Protein AF-A0A925YMP2-F1 (afdb_monomer)

Nearest PDB structures (foldseek):
  2vkw-assembly1_B  TM=4.342E-01  e=6.512E-05  Homo sapiens
  6mfa-assembly1_A  TM=3.461E-01  e=5.881E-05  Homo sapiens
  4pbx-assembly1_A  TM=3.108E-01  e=4.557E-05  Homo sapiens
  6rpy-assembly1_A  TM=4.219E-01  e=4.523E-04  Mus musculus
  7nwl-assembly1_C  TM=3.138E-01  e=1.901E-04  Homo sapiens

Sequence (331 aa):
LTTWHNGPNAVGCNSMQSDLDIIAAPGNGFGFRTDDHSNTAAAATSINTAGQQFLVDGIVNRTGDVDAFKINLTNTASFQLNAIPENVGTGNNGANVDIRVRILNSASDTIGIYNPSTLLNAGIDTTLNAGLYYVLVDGVGNINKSDYGSLGYYSMNGNLNVVLPVHEFKLQGGVSNGSHALNWSFKADEEIKGIVLESSDNGISFLSMIVLNQATRNFRYKSLHPVTYYRLKAITVNGEKEYLSNVLTLKNNSNQQEQVQLSSNIITSTINIKSSGNHPFELMDATGKLISKGMLRSGMNQVQVPGNALGLLFLRLSDGINQWTEKLIKP

pLDDT: mean 89.97, std 9.05, range [43.59, 98.5]

Radius of gyration: 31.8 Å; Cα contacts (8 Å, |Δi|>4): 802; chains: 1; bounding box: 76×48×77 Å

Structure (mmCIF, N/CA/C/O backbone):
data_AF-A0A925YMP2-F1
#
_entry.id   AF-A0A925YMP2-F1
#
loop_
_atom_site.group_PDB
_atom_site.id
_atom_site.type_symbol
_atom_site.label_atom_id
_atom_site.label_alt_id
_atom_site.label_comp_id
_atom_site.label_asym_id
_atom_site.label_entity_id
_atom_site.label_seq_id
_atom_site.pdbx_PDB_ins_code
_a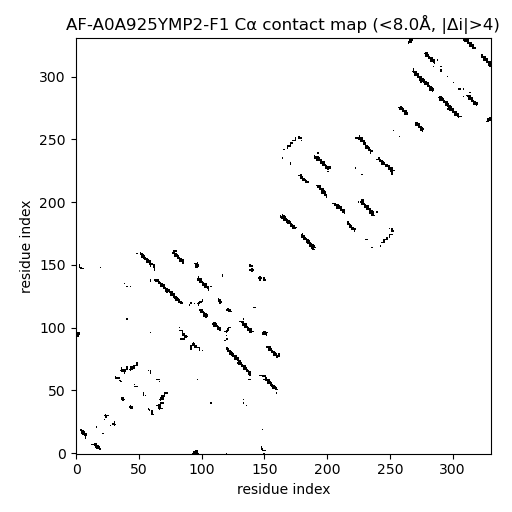tom_site.Cartn_x
_atom_site.Cartn_y
_atom_site.Cartn_z
_atom_site.occupancy
_atom_site.B_iso_or_equiv
_atom_site.auth_seq_id
_atom_site.auth_comp_id
_atom_site.auth_asym_id
_atom_site.auth_atom_id
_atom_site.pdbx_PDB_model_num
ATOM 1 N N . LEU A 1 1 ? 16.124 11.635 -7.761 1.00 84.06 1 LEU A N 1
ATOM 2 C CA . LEU A 1 1 ? 16.449 11.158 -9.115 1.00 84.06 1 LEU A CA 1
ATOM 3 C C . LEU A 1 1 ? 17.721 11.844 -9.592 1.00 84.06 1 LEU A C 1
ATOM 5 O O . LEU A 1 1 ? 17.720 13.060 -9.778 1.00 84.06 1 LEU A O 1
ATOM 9 N N . THR A 1 2 ? 18.800 11.087 -9.734 1.00 82.00 2 THR A N 1
ATOM 10 C CA . THR A 1 2 ? 20.058 11.508 -10.364 1.00 82.00 2 THR A CA 1
ATOM 11 C C . THR A 1 2 ? 20.077 10.961 -11.780 1.00 82.00 2 THR A C 1
ATOM 13 O O . THR A 1 2 ? 19.904 9.771 -11.979 1.00 82.00 2 THR A O 1
ATOM 16 N N . THR A 1 3 ? 20.205 11.819 -12.785 1.00 84.50 3 THR A N 1
ATOM 17 C CA . THR A 1 3 ? 20.037 11.392 -14.177 1.00 84.50 3 THR A CA 1
ATOM 18 C C . THR A 1 3 ? 20.955 12.164 -15.111 1.00 84.50 3 THR A C 1
ATOM 20 O O . THR A 1 3 ? 21.454 13.236 -14.755 1.00 84.50 3 THR A O 1
ATOM 23 N N . TRP A 1 4 ? 21.168 11.593 -16.291 1.00 89.88 4 TRP A N 1
ATOM 24 C CA . TRP A 1 4 ? 21.883 12.182 -17.413 1.00 89.88 4 TRP A CA 1
ATOM 25 C C . TRP A 1 4 ? 21.133 13.383 -17.989 1.00 89.88 4 TRP A C 1
ATOM 27 O O . TRP A 1 4 ? 19.924 13.540 -17.804 1.00 89.88 4 TRP A O 1
ATOM 37 N N . HIS A 1 5 ? 21.846 14.242 -18.710 1.00 88.94 5 HIS A N 1
ATOM 38 C CA . HIS A 1 5 ? 21.280 15.450 -19.285 1.00 88.94 5 HIS A CA 1
ATOM 39 C C . HIS A 1 5 ? 21.042 15.321 -20.794 1.00 88.94 5 HIS A C 1
ATOM 41 O O . HIS A 1 5 ? 21.782 14.653 -21.520 1.00 88.94 5 HIS A O 1
ATOM 47 N N . ASN A 1 6 ? 19.960 15.944 -21.258 1.00 91.25 6 ASN A N 1
ATOM 48 C CA . ASN A 1 6 ? 19.749 16.274 -22.659 1.00 91.25 6 ASN A CA 1
ATOM 49 C C . ASN A 1 6 ? 19.484 17.775 -22.726 1.00 91.25 6 ASN A C 1
ATOM 51 O O . ASN A 1 6 ? 18.444 18.243 -22.255 1.00 91.25 6 ASN A O 1
ATOM 55 N N . GLY A 1 7 ? 20.449 18.532 -23.230 1.00 91.81 7 GLY A N 1
ATOM 56 C CA . GLY A 1 7 ? 20.416 19.982 -23.114 1.00 91.81 7 GLY A CA 1
ATOM 57 C C . GLY A 1 7 ? 21.557 20.695 -23.823 1.00 91.81 7 GLY A C 1
ATOM 58 O O . GLY A 1 7 ? 22.377 20.049 -24.477 1.00 91.81 7 GLY A O 1
ATOM 59 N N . PRO A 1 8 ? 21.610 22.033 -23.727 1.00 92.88 8 PRO A N 1
ATOM 60 C CA . PRO A 1 8 ? 22.677 22.814 -24.327 1.00 92.88 8 PRO A CA 1
ATOM 61 C C . PRO A 1 8 ? 24.050 22.430 -23.782 1.00 92.88 8 PRO A C 1
ATOM 63 O O . PRO A 1 8 ? 24.204 22.138 -22.597 1.00 92.88 8 PRO A O 1
ATOM 66 N N . ASN A 1 9 ? 25.062 22.496 -24.638 1.00 89.94 9 ASN A N 1
ATOM 67 C CA . ASN A 1 9 ? 26.442 22.207 -24.268 1.00 89.94 9 ASN A CA 1
ATOM 68 C C . ASN A 1 9 ? 27.328 23.467 -24.286 1.00 89.94 9 ASN A C 1
ATOM 70 O O . ASN A 1 9 ? 26.884 24.577 -24.583 1.00 89.94 9 ASN A O 1
ATOM 74 N N . ALA A 1 10 ? 28.618 23.283 -23.991 1.00 90.69 10 ALA A N 1
ATOM 75 C CA . ALA A 1 10 ? 29.610 24.360 -23.935 1.00 90.69 10 ALA A CA 1
ATOM 76 C C . ALA A 1 10 ? 29.808 25.122 -25.264 1.00 90.69 10 ALA A C 1
ATOM 78 O O . ALA A 1 10 ? 30.403 26.197 -25.260 1.00 90.69 10 ALA A O 1
ATOM 79 N N . VAL A 1 11 ? 29.319 24.592 -26.393 1.00 91.50 11 VAL A N 1
ATOM 80 C CA . VAL A 1 11 ? 29.373 25.264 -27.702 1.00 91.50 11 VAL A CA 1
ATOM 81 C C . VAL A 1 11 ? 28.320 26.375 -27.795 1.00 91.50 11 VAL A C 1
ATOM 83 O O . VAL A 1 11 ? 28.530 27.354 -28.509 1.00 91.50 11 VAL A O 1
ATOM 86 N N . GLY A 1 12 ? 27.205 26.270 -27.066 1.00 91.88 12 GLY A N 1
ATOM 87 C CA . GLY A 1 12 ? 26.221 27.345 -26.955 1.00 91.88 12 GLY A CA 1
ATOM 88 C C . GLY A 1 12 ? 24.799 26.872 -26.659 1.00 91.88 12 GLY A C 1
ATOM 89 O O . GLY A 1 12 ? 24.469 25.696 -26.781 1.00 91.88 12 GLY A O 1
ATOM 90 N N . CYS A 1 13 ? 23.923 27.829 -26.333 1.00 89.88 13 CYS A N 1
ATOM 91 C CA . CYS A 1 13 ? 22.545 27.575 -25.888 1.00 89.88 13 CYS A CA 1
ATOM 92 C C . CYS A 1 13 ? 21.651 26.851 -26.913 1.00 89.88 13 CYS A C 1
ATOM 94 O O . CYS A 1 13 ? 20.653 26.257 -26.524 1.00 89.88 13 CYS A O 1
ATOM 96 N N . ASN A 1 14 ? 21.996 26.902 -28.204 1.00 93.88 14 ASN A N 1
ATOM 97 C CA . ASN A 1 14 ? 21.245 26.243 -29.283 1.00 93.88 14 ASN A CA 1
ATOM 98 C C . ASN A 1 14 ? 21.865 24.901 -29.713 1.00 93.88 14 ASN A C 1
ATOM 100 O O . ASN A 1 14 ? 21.327 24.227 -30.589 1.00 93.88 14 ASN A O 1
ATOM 104 N N . SER A 1 15 ? 22.998 24.521 -29.122 1.00 92.69 15 SER A N 1
ATOM 105 C CA . SER A 1 15 ? 23.709 23.282 -29.427 1.00 92.69 15 SER A CA 1
ATOM 106 C C . SER A 1 15 ? 23.321 22.221 -28.406 1.00 92.69 15 SER A C 1
ATOM 108 O O . SER A 1 15 ? 23.959 22.088 -27.363 1.00 92.69 15 SER A O 1
ATOM 110 N N . MET A 1 16 ? 22.247 21.492 -28.702 1.00 92.75 16 MET A N 1
ATOM 111 C CA . MET A 1 16 ? 21.735 20.431 -27.834 1.00 92.75 16 MET A CA 1
ATOM 112 C C . MET A 1 16 ? 22.618 19.183 -27.906 1.00 92.75 16 MET A C 1
ATOM 114 O O . MET A 1 16 ? 23.107 18.807 -28.972 1.00 92.75 16 MET A O 1
ATOM 118 N N . GLN A 1 17 ? 22.804 18.535 -26.764 1.00 94.25 17 GLN A N 1
ATOM 119 C CA . GLN A 1 17 ? 23.594 17.331 -26.587 1.00 94.25 17 GLN A CA 1
ATOM 120 C C . GLN A 1 17 ? 22.830 16.342 -25.715 1.00 94.25 17 GLN A C 1
ATOM 122 O O . GLN A 1 17 ? 22.363 16.702 -24.637 1.00 94.25 17 GLN A O 1
ATOM 127 N N . SER A 1 18 ? 22.771 15.091 -26.166 1.00 93.75 18 SER A N 1
ATOM 128 C CA . SER A 1 18 ? 22.392 13.959 -25.330 1.00 93.75 18 SER A CA 1
ATOM 129 C C . SER A 1 18 ? 23.649 13.346 -24.719 1.00 93.75 18 SER A C 1
ATOM 131 O O . SER A 1 18 ? 24.491 12.798 -25.433 1.00 93.75 18 SER A O 1
ATOM 133 N N . ASP A 1 19 ? 23.760 13.414 -23.393 1.00 93.75 19 ASP A N 1
ATOM 134 C CA . ASP A 1 19 ? 24.813 12.719 -22.650 1.00 93.75 19 ASP A CA 1
ATOM 135 C C . ASP A 1 19 ? 24.806 11.214 -22.942 1.00 93.75 19 ASP A C 1
ATOM 137 O O . ASP A 1 19 ? 25.859 10.625 -23.155 1.00 93.75 19 ASP A O 1
ATOM 141 N N . LEU A 1 20 ? 23.626 10.589 -22.988 1.00 93.31 20 LEU A N 1
ATOM 142 C CA . LEU A 1 20 ? 23.480 9.158 -23.236 1.00 93.31 20 LEU A CA 1
ATOM 143 C C . LEU A 1 20 ? 23.991 8.758 -24.621 1.00 93.31 20 LEU A C 1
ATOM 145 O O . LEU A 1 20 ? 24.764 7.808 -24.711 1.00 93.31 20 LEU A O 1
ATOM 149 N N . ASP A 1 21 ? 23.623 9.494 -25.673 1.00 92.81 21 ASP A N 1
ATOM 150 C CA . ASP A 1 21 ? 24.072 9.195 -27.038 1.00 92.81 21 ASP A CA 1
ATOM 151 C C . ASP A 1 21 ? 25.587 9.350 -27.183 1.00 92.81 21 ASP A C 1
ATOM 153 O O . ASP A 1 21 ? 26.226 8.570 -27.888 1.00 92.81 21 ASP A O 1
ATOM 157 N N . ILE A 1 22 ? 26.178 10.339 -26.505 1.00 94.06 22 ILE A N 1
ATOM 158 C CA . ILE A 1 22 ? 27.627 10.547 -26.527 1.00 94.06 22 ILE A CA 1
ATOM 159 C C . ILE A 1 22 ? 28.351 9.492 -25.703 1.00 94.06 22 ILE A C 1
ATOM 161 O O . ILE A 1 22 ? 29.344 8.944 -26.173 1.00 94.06 22 ILE A O 1
ATOM 165 N N . ILE A 1 23 ? 27.892 9.207 -24.484 1.00 92.50 23 ILE A N 1
ATOM 166 C CA . ILE A 1 23 ? 28.555 8.273 -23.569 1.00 92.50 23 ILE A CA 1
ATOM 167 C C . ILE A 1 23 ? 28.454 6.845 -24.103 1.00 92.50 23 ILE A C 1
ATOM 169 O O . ILE A 1 23 ? 29.463 6.143 -24.128 1.00 92.50 23 ILE A O 1
ATOM 173 N N . ALA A 1 24 ? 27.278 6.434 -24.579 1.00 93.62 24 ALA A N 1
ATOM 174 C CA . ALA A 1 24 ? 27.048 5.104 -25.135 1.00 93.62 24 ALA A CA 1
ATOM 175 C C . ALA A 1 24 ? 27.489 4.967 -26.607 1.00 93.62 24 ALA A C 1
ATOM 177 O O . ALA A 1 24 ? 27.232 3.933 -27.231 1.00 93.62 24 ALA A O 1
ATOM 178 N N . ALA A 1 25 ? 28.132 5.992 -27.180 1.00 94.31 25 ALA A N 1
ATOM 179 C CA . ALA A 1 25 ? 28.619 5.947 -28.550 1.00 94.31 25 ALA A CA 1
ATOM 180 C C . ALA A 1 25 ? 29.692 4.852 -28.723 1.00 94.31 25 ALA A C 1
ATOM 182 O O . ALA A 1 25 ? 30.599 4.744 -27.892 1.00 94.31 25 ALA A O 1
ATOM 183 N N . PRO A 1 26 ? 29.709 4.131 -29.864 1.00 91.25 26 PRO A N 1
ATOM 184 C CA . PRO A 1 26 ? 30.719 3.104 -30.142 1.00 91.25 26 PRO A CA 1
ATOM 185 C C . PRO A 1 26 ? 32.172 3.588 -30.011 1.00 91.25 26 PRO A C 1
ATOM 187 O O . PRO A 1 26 ? 33.059 2.798 -29.695 1.00 91.25 26 PRO A O 1
ATOM 190 N N . GLY A 1 27 ? 32.420 4.888 -30.220 1.00 93.62 27 GLY A N 1
ATOM 191 C CA . GLY A 1 27 ? 33.741 5.506 -30.080 1.00 93.62 27 GLY A CA 1
ATOM 192 C C . GLY A 1 27 ? 34.331 5.444 -28.665 1.00 93.62 27 GLY A C 1
ATOM 193 O O . GLY A 1 27 ? 35.549 5.503 -28.531 1.00 93.62 27 GLY A O 1
ATOM 194 N N . ASN A 1 28 ? 33.503 5.262 -27.630 1.00 94.88 28 ASN A N 1
ATOM 195 C CA . ASN A 1 28 ? 33.961 5.115 -26.244 1.00 94.88 28 ASN A CA 1
ATOM 196 C C . ASN A 1 28 ? 34.264 3.657 -25.860 1.00 94.88 28 ASN A C 1
ATOM 198 O O . ASN A 1 28 ? 34.708 3.398 -24.744 1.00 94.88 28 ASN A O 1
ATOM 202 N N . GLY A 1 29 ? 34.036 2.696 -26.763 1.00 93.38 29 GLY A N 1
ATOM 203 C CA . GLY A 1 29 ? 34.324 1.277 -26.527 1.00 93.38 29 GLY A CA 1
ATOM 204 C C . GLY A 1 29 ? 33.338 0.560 -25.596 1.00 93.38 29 GLY A C 1
ATOM 205 O O . GLY A 1 29 ? 33.566 -0.599 -25.256 1.00 93.38 29 GLY A O 1
ATOM 206 N N . PHE A 1 30 ? 32.244 1.214 -25.197 1.00 92.19 30 PHE A N 1
ATOM 207 C CA . PHE A 1 30 ? 31.130 0.625 -24.453 1.00 92.19 30 PHE A CA 1
ATOM 208 C C . PHE A 1 30 ? 29.802 1.285 -24.853 1.00 92.19 30 PHE A C 1
ATOM 210 O O . PHE A 1 30 ? 29.792 2.309 -25.531 1.00 92.19 30 PHE A O 1
ATOM 217 N N . GLY A 1 31 ? 28.683 0.684 -24.445 1.00 92.56 31 GLY A N 1
ATOM 218 C CA . GLY A 1 31 ? 27.338 1.163 -24.762 1.00 92.56 31 GLY A CA 1
ATOM 219 C C . GLY A 1 31 ? 26.336 0.872 -23.647 1.00 92.56 31 GLY A C 1
ATOM 220 O O . GLY A 1 31 ? 26.722 0.585 -22.511 1.00 92.56 31 GLY A O 1
ATOM 221 N N . PHE A 1 32 ? 25.046 0.930 -23.982 1.00 92.94 32 PHE A N 1
ATOM 222 C CA . PHE A 1 32 ? 23.977 0.504 -23.079 1.00 92.94 32 PHE A CA 1
ATOM 223 C C . PHE A 1 32 ? 24.141 -0.962 -22.673 1.00 92.94 32 PHE A C 1
ATOM 225 O O . PHE A 1 32 ? 24.698 -1.779 -23.414 1.00 92.94 32 PHE A O 1
ATOM 232 N N . ARG A 1 33 ? 23.623 -1.304 -21.491 1.00 93.81 33 ARG A N 1
ATOM 233 C CA . ARG A 1 33 ? 23.470 -2.712 -21.123 1.00 93.81 33 ARG A CA 1
ATOM 234 C C . ARG A 1 33 ? 22.426 -3.368 -22.018 1.00 93.81 33 ARG A C 1
ATOM 236 O O . ARG A 1 33 ? 21.542 -2.702 -22.546 1.00 93.81 33 ARG A O 1
ATOM 243 N N . THR A 1 34 ? 22.571 -4.674 -22.198 1.00 94.06 34 THR A N 1
ATOM 244 C CA . THR A 1 34 ? 21.589 -5.482 -22.916 1.00 94.06 34 THR A CA 1
ATOM 245 C C . THR A 1 34 ? 20.276 -5.529 -22.153 1.00 94.06 34 THR A C 1
ATOM 247 O O . THR A 1 34 ? 20.270 -5.479 -20.925 1.00 94.06 34 THR A O 1
ATOM 250 N N . ASP A 1 35 ? 19.197 -5.665 -22.907 1.00 96.00 35 ASP A N 1
ATOM 251 C CA . ASP A 1 35 ? 17.841 -5.846 -22.403 1.00 96.00 35 ASP A CA 1
ATOM 252 C C . ASP A 1 35 ? 17.685 -7.178 -21.677 1.00 96.00 35 ASP A C 1
ATOM 254 O O . ASP A 1 35 ? 18.180 -8.204 -22.159 1.00 96.00 35 ASP A O 1
ATOM 258 N N . ASP A 1 36 ? 17.068 -7.151 -20.499 1.00 97.12 36 ASP A N 1
ATOM 259 C CA . ASP A 1 36 ? 16.890 -8.317 -19.634 1.00 97.12 36 ASP A CA 1
ATOM 260 C C . ASP A 1 36 ? 15.458 -8.861 -19.665 1.00 97.12 36 ASP A C 1
ATOM 262 O O . ASP A 1 36 ? 15.249 -10.064 -19.445 1.00 97.12 36 ASP A O 1
ATOM 266 N N . HIS A 1 37 ? 14.480 -8.032 -20.029 1.00 97.81 37 HIS A N 1
ATOM 267 C CA . HIS A 1 37 ? 13.084 -8.421 -20.155 1.00 97.81 37 HIS A CA 1
ATOM 268 C C . HIS A 1 37 ? 12.448 -7.878 -21.432 1.00 97.81 37 HIS A C 1
ATOM 270 O O . HIS A 1 37 ? 12.735 -6.795 -21.901 1.00 97.81 37 HIS A O 1
ATOM 276 N N . SER A 1 38 ? 11.534 -8.649 -22.024 1.00 97.12 38 SER A N 1
ATOM 277 C CA . SER A 1 38 ? 10.842 -8.200 -23.237 1.00 97.12 38 SER A CA 1
ATOM 278 C C . SER A 1 38 ? 9.876 -7.052 -22.935 1.00 97.12 38 SER A C 1
ATOM 280 O O . SER A 1 38 ? 9.073 -7.154 -22.011 1.00 97.12 38 SER A O 1
ATOM 282 N N . ASN A 1 39 ? 9.786 -6.083 -23.847 1.00 96.62 39 ASN A N 1
ATOM 283 C CA . ASN A 1 39 ? 8.825 -4.970 -23.789 1.00 96.62 39 ASN A CA 1
ATOM 284 C C . ASN A 1 39 ? 7.373 -5.337 -24.117 1.00 96.62 39 ASN A C 1
ATOM 286 O O . ASN A 1 39 ? 6.493 -4.474 -24.127 1.00 96.62 39 ASN A O 1
ATOM 290 N N . THR A 1 40 ? 7.094 -6.605 -24.425 1.00 93.56 40 THR A N 1
ATOM 291 C CA . THR A 1 40 ? 5.773 -7.058 -24.880 1.00 93.56 40 THR A CA 1
ATOM 292 C C . THR A 1 40 ? 5.157 -8.106 -23.962 1.00 93.56 40 THR A C 1
ATOM 294 O O . THR A 1 40 ? 5.836 -9.005 -23.468 1.00 93.56 40 THR A O 1
ATOM 297 N N . ALA A 1 41 ? 3.829 -8.059 -23.828 1.00 89.62 41 ALA A N 1
ATOM 298 C CA . ALA A 1 41 ? 3.050 -9.069 -23.113 1.00 89.62 41 ALA A CA 1
ATOM 299 C C . ALA A 1 41 ? 3.236 -10.490 -23.693 1.00 89.62 41 ALA A C 1
ATOM 301 O O . ALA A 1 41 ? 3.255 -11.474 -22.953 1.00 89.62 41 ALA A O 1
ATOM 302 N N . ALA A 1 42 ? 3.418 -10.615 -25.014 1.00 91.25 42 ALA A N 1
ATOM 303 C CA . ALA A 1 42 ? 3.569 -11.906 -25.691 1.00 91.25 42 ALA A CA 1
ATOM 304 C C . ALA A 1 42 ? 4.830 -12.670 -25.251 1.00 91.25 42 ALA A C 1
ATOM 306 O O . ALA A 1 42 ? 4.778 -13.885 -25.053 1.00 91.25 42 ALA A O 1
ATOM 307 N N . ALA A 1 43 ? 5.940 -11.955 -25.056 1.00 95.69 43 ALA A N 1
ATOM 308 C CA . ALA A 1 43 ? 7.213 -12.513 -24.602 1.00 95.69 43 ALA A CA 1
ATOM 309 C C . ALA A 1 43 ? 7.532 -12.153 -23.137 1.00 95.69 43 ALA A C 1
ATOM 311 O O . ALA A 1 43 ? 8.682 -12.239 -22.717 1.00 95.69 43 ALA A O 1
ATOM 312 N N . ALA A 1 44 ? 6.514 -11.785 -22.352 1.00 97.81 44 ALA A N 1
ATOM 313 C CA . ALA A 1 44 ? 6.679 -11.392 -20.960 1.00 97.81 44 ALA A CA 1
ATOM 314 C C . ALA A 1 44 ? 7.309 -12.500 -20.097 1.00 97.81 44 ALA A C 1
ATOM 316 O O . ALA A 1 44 ? 6.924 -13.679 -20.174 1.00 97.81 44 ALA A O 1
ATOM 317 N N . THR A 1 45 ? 8.230 -12.093 -19.225 1.00 98.25 45 THR A N 1
ATOM 318 C CA . THR A 1 45 ? 8.920 -12.951 -18.259 1.00 98.25 45 THR A CA 1
ATOM 319 C C . THR A 1 45 ? 7.912 -13.549 -17.277 1.00 98.25 45 THR A C 1
ATOM 321 O O . THR A 1 45 ? 7.069 -12.848 -16.721 1.00 98.25 45 THR A O 1
ATOM 324 N N . SER A 1 46 ? 7.957 -14.866 -17.063 1.00 97.06 46 SER A N 1
ATOM 325 C CA . SER A 1 46 ? 6.999 -15.535 -16.168 1.00 97.06 46 SER A CA 1
ATOM 326 C C . SER A 1 46 ? 7.421 -15.374 -14.713 1.00 97.06 46 SER A C 1
ATOM 328 O O . SER A 1 46 ? 8.509 -15.811 -14.347 1.00 97.06 46 SER A O 1
ATOM 330 N N . ILE A 1 47 ? 6.541 -14.827 -13.876 1.00 96.19 47 ILE A N 1
ATOM 331 C CA . ILE A 1 47 ? 6.743 -14.784 -12.425 1.00 96.19 47 ILE A CA 1
ATOM 332 C C . ILE A 1 47 ? 6.097 -16.022 -11.804 1.00 96.19 47 ILE A C 1
ATOM 334 O O . ILE A 1 47 ? 4.911 -16.291 -12.007 1.00 96.19 47 ILE A O 1
ATOM 338 N N . ASN A 1 48 ? 6.878 -16.781 -11.034 1.00 90.06 48 ASN A N 1
ATOM 339 C CA . ASN A 1 48 ? 6.356 -17.914 -10.281 1.00 90.06 48 ASN A CA 1
ATOM 340 C C . ASN A 1 48 ? 5.634 -17.423 -9.020 1.00 90.06 48 ASN A C 1
ATOM 342 O O . ASN A 1 48 ? 6.253 -16.876 -8.112 1.00 90.06 48 ASN A O 1
ATOM 346 N N . THR A 1 49 ? 4.329 -17.664 -8.955 1.00 85.81 49 THR A N 1
ATOM 347 C CA . THR A 1 49 ? 3.457 -17.248 -7.851 1.00 85.81 49 THR A CA 1
ATOM 348 C C . THR A 1 49 ? 3.104 -18.366 -6.873 1.00 85.81 49 THR A C 1
ATOM 350 O O . THR A 1 49 ? 2.364 -18.131 -5.918 1.00 85.81 49 THR A O 1
ATOM 353 N N . ALA A 1 50 ? 3.653 -19.574 -7.051 1.00 79.31 50 ALA A N 1
ATOM 354 C CA . ALA A 1 50 ? 3.339 -20.728 -6.205 1.00 79.31 50 ALA A CA 1
ATOM 355 C C . ALA A 1 50 ? 3.716 -20.525 -4.724 1.00 79.31 50 ALA A C 1
ATOM 357 O O . ALA A 1 50 ? 3.072 -21.090 -3.846 1.00 79.31 50 ALA A O 1
ATOM 358 N N . GLY A 1 51 ? 4.735 -19.706 -4.441 1.00 75.75 51 GLY A N 1
ATOM 359 C CA . GLY A 1 51 ? 5.196 -19.407 -3.081 1.00 75.75 51 GLY A CA 1
ATOM 360 C C . GLY A 1 51 ? 4.428 -18.294 -2.363 1.00 75.75 51 GLY A C 1
ATOM 361 O O . GLY A 1 51 ? 4.807 -17.941 -1.253 1.00 75.75 51 GLY A O 1
ATOM 362 N N . GLN A 1 52 ? 3.398 -17.704 -2.985 1.00 84.56 52 GLN A N 1
ATOM 363 C CA . GLN A 1 52 ? 2.685 -16.503 -2.510 1.00 84.56 52 GLN A CA 1
ATOM 364 C C . GLN A 1 52 ? 3.558 -15.248 -2.325 1.00 84.56 52 GLN A C 1
ATOM 366 O O . GLN A 1 52 ? 3.038 -14.180 -2.032 1.00 84.56 52 GLN A O 1
ATOM 371 N N . GLN A 1 53 ? 4.866 -15.342 -2.538 1.00 91.00 53 GLN A N 1
ATOM 372 C CA . GLN A 1 53 ? 5.801 -14.228 -2.573 1.00 91.00 53 GLN A CA 1
ATOM 373 C C . GLN A 1 53 ? 6.711 -14.395 -3.782 1.00 91.00 53 GLN A C 1
ATOM 375 O O . GLN A 1 53 ? 7.028 -15.522 -4.173 1.00 91.00 53 GLN A O 1
ATOM 380 N N . PHE A 1 54 ? 7.141 -13.284 -4.363 1.00 93.75 54 PHE A N 1
ATOM 381 C CA . PHE A 1 54 ? 8.136 -13.285 -5.424 1.00 93.75 54 PHE A CA 1
ATOM 382 C C . PHE A 1 54 ? 9.055 -12.074 -5.313 1.00 93.75 54 PHE A C 1
ATOM 384 O O . PHE A 1 54 ? 8.657 -11.009 -4.840 1.00 93.75 54 PHE A O 1
ATOM 391 N N . LEU A 1 55 ? 10.285 -12.267 -5.777 1.00 95.31 55 LEU A N 1
ATOM 392 C CA . LEU A 1 55 ? 11.288 -11.230 -5.949 1.00 95.31 55 LEU A CA 1
ATOM 393 C C . LEU A 1 55 ? 11.806 -11.325 -7.380 1.00 95.31 55 LEU A C 1
ATOM 395 O O . LEU A 1 55 ? 12.129 -12.423 -7.839 1.00 95.31 55 LEU A O 1
ATOM 399 N N . VAL A 1 56 ? 11.841 -10.197 -8.076 1.00 96.62 56 VAL A N 1
ATOM 400 C CA . VAL A 1 56 ? 12.331 -10.104 -9.452 1.00 96.62 56 VAL A CA 1
ATOM 401 C C . VAL A 1 56 ? 13.134 -8.824 -9.587 1.00 96.62 56 VAL A C 1
ATOM 403 O O . VAL A 1 56 ? 12.631 -7.760 -9.244 1.00 96.62 56 VAL A O 1
ATOM 406 N N . ASP A 1 57 ? 14.352 -8.927 -10.094 1.00 97.38 57 ASP A N 1
ATOM 407 C CA . ASP A 1 57 ? 15.192 -7.773 -10.403 1.00 97.38 57 ASP A CA 1
ATOM 408 C C . ASP A 1 57 ? 15.128 -7.484 -11.901 1.00 97.38 57 ASP A C 1
ATOM 410 O O . ASP A 1 57 ? 14.942 -8.415 -12.684 1.00 97.38 57 ASP A O 1
ATOM 414 N N . GLY A 1 58 ? 15.293 -6.216 -12.277 1.00 97.69 58 GLY A N 1
ATOM 415 C CA . GLY A 1 58 ? 15.328 -5.793 -13.674 1.00 97.69 58 GLY A CA 1
ATOM 416 C C . GLY A 1 58 ? 16.160 -4.528 -13.896 1.00 97.69 58 GLY A C 1
ATOM 417 O O . GLY A 1 58 ? 16.581 -3.870 -12.932 1.00 97.69 58 GLY A O 1
ATOM 418 N N . ILE A 1 59 ? 16.398 -4.164 -15.157 1.00 98.00 59 ILE A N 1
ATOM 419 C CA . ILE A 1 59 ? 17.028 -2.899 -15.545 1.00 98.00 59 ILE A CA 1
ATOM 420 C C . ILE A 1 59 ? 16.235 -2.187 -16.641 1.00 98.00 59 ILE A C 1
ATOM 422 O O . ILE A 1 59 ? 16.192 -2.631 -17.773 1.00 98.00 59 ILE A O 1
ATOM 426 N N . VAL A 1 60 ? 15.794 -0.960 -16.351 1.00 97.62 60 VAL A N 1
ATOM 427 C CA . VAL A 1 60 ? 15.376 -0.020 -17.402 1.00 97.62 60 VAL A CA 1
ATOM 428 C C . VAL A 1 60 ? 16.644 0.502 -18.074 1.00 97.62 60 VAL A C 1
ATOM 430 O O . VAL A 1 60 ? 17.314 1.401 -17.549 1.00 97.62 60 VAL A O 1
ATOM 433 N N . ASN A 1 61 ? 17.038 -0.101 -19.193 1.00 94.88 61 ASN A N 1
ATOM 434 C CA . ASN A 1 61 ? 18.366 0.103 -19.773 1.00 94.88 61 ASN A CA 1
ATOM 435 C C . ASN A 1 61 ? 18.443 1.300 -20.732 1.00 94.88 61 ASN A C 1
ATOM 437 O O . ASN A 1 61 ? 19.540 1.811 -20.972 1.00 94.88 61 ASN A O 1
ATOM 441 N N . ARG A 1 62 ? 17.304 1.774 -21.253 1.00 93.88 62 ARG A N 1
ATOM 442 C CA . ARG A 1 62 ? 17.209 2.897 -22.199 1.00 93.88 62 ARG A CA 1
ATOM 443 C C . ARG A 1 62 ? 15.884 3.649 -22.076 1.00 93.88 62 ARG A C 1
ATOM 445 O O . ARG A 1 62 ? 14.916 3.171 -21.495 1.00 93.88 62 ARG A O 1
ATOM 452 N N . THR A 1 63 ? 15.824 4.855 -22.636 1.00 93.00 63 THR A N 1
ATOM 453 C CA . THR A 1 63 ? 14.578 5.633 -22.614 1.00 93.00 63 THR A CA 1
ATOM 454 C C . THR A 1 63 ? 13.530 4.942 -23.484 1.00 93.00 63 THR A C 1
ATOM 456 O O . THR A 1 63 ? 13.807 4.579 -24.627 1.00 93.00 63 THR A O 1
ATOM 459 N N . GLY A 1 64 ? 12.331 4.756 -22.930 1.00 92.38 64 GLY A N 1
ATOM 460 C CA . GLY A 1 64 ? 11.252 3.998 -23.568 1.00 92.38 64 GLY A CA 1
ATOM 461 C C . GLY A 1 64 ? 11.365 2.483 -23.401 1.00 92.38 64 GLY A C 1
ATOM 462 O O . GLY A 1 64 ? 10.566 1.757 -23.992 1.00 92.38 64 GLY A O 1
ATOM 463 N N . ASP A 1 65 ? 12.334 2.012 -22.617 1.00 97.19 65 ASP A N 1
ATOM 464 C CA . ASP A 1 65 ? 12.377 0.624 -22.194 1.00 97.19 65 ASP A CA 1
ATOM 465 C C . ASP A 1 65 ? 11.190 0.273 -21.297 1.00 97.19 65 ASP A C 1
ATOM 467 O O . ASP A 1 65 ? 10.679 1.108 -20.546 1.00 97.19 65 ASP A O 1
ATOM 471 N N . VAL A 1 66 ? 10.731 -0.963 -21.427 1.00 97.69 66 VAL A N 1
ATOM 472 C CA . VAL A 1 66 ? 9.597 -1.502 -20.691 1.00 97.69 66 VAL A CA 1
ATOM 473 C C . VAL A 1 66 ? 9.918 -2.955 -20.423 1.00 97.69 66 VAL A C 1
ATOM 475 O O . VAL A 1 66 ? 10.146 -3.696 -21.368 1.00 97.69 66 VAL A O 1
ATOM 478 N N . ASP A 1 67 ? 9.789 -3.375 -19.179 1.00 98.50 67 ASP A N 1
ATOM 479 C CA . ASP A 1 67 ? 9.935 -4.769 -18.800 1.00 98.50 67 ASP A CA 1
ATOM 480 C C . ASP A 1 67 ? 8.554 -5.368 -18.584 1.00 98.50 67 ASP A C 1
ATOM 482 O O . ASP A 1 67 ? 7.783 -4.912 -17.731 1.00 98.50 67 ASP A O 1
ATOM 486 N N . ALA A 1 68 ? 8.209 -6.381 -19.377 1.00 98.38 68 ALA A N 1
ATOM 487 C CA . ALA A 1 68 ? 6.940 -7.077 -19.259 1.00 98.38 68 ALA A CA 1
ATOM 488 C C . ALA A 1 68 ? 7.086 -8.384 -18.483 1.00 98.38 68 ALA A C 1
ATOM 490 O O . ALA A 1 68 ? 7.839 -9.288 -18.851 1.00 98.38 68 ALA A O 1
ATOM 491 N N . PHE A 1 69 ? 6.245 -8.530 -17.468 1.00 98.44 69 PHE A N 1
ATOM 492 C CA . PHE A 1 69 ? 6.111 -9.727 -16.656 1.00 98.44 69 PHE A CA 1
ATOM 493 C C . PHE A 1 69 ? 4.699 -10.278 -16.763 1.00 98.44 69 PHE A C 1
ATOM 495 O O . PHE A 1 69 ? 3.742 -9.527 -16.945 1.00 98.44 69 PHE A O 1
ATOM 502 N N . LYS A 1 70 ? 4.546 -11.593 -16.625 1.00 97.62 70 LYS A N 1
ATOM 503 C CA . LYS A 1 70 ? 3.238 -12.248 -16.577 1.00 97.62 70 LYS A CA 1
ATOM 504 C C . LYS A 1 70 ? 3.066 -13.064 -15.311 1.00 97.62 70 LYS A C 1
ATOM 506 O O . LYS A 1 70 ? 3.973 -13.778 -14.878 1.00 97.62 70 LYS A O 1
ATOM 511 N N . ILE A 1 71 ? 1.864 -12.976 -14.761 1.00 96.62 71 ILE A N 1
ATOM 512 C CA . ILE A 1 71 ? 1.431 -13.673 -13.558 1.00 96.62 71 ILE A CA 1
ATOM 513 C C . ILE A 1 71 ? 0.139 -14.415 -13.884 1.00 96.62 71 ILE A C 1
ATOM 515 O O . ILE A 1 71 ? -0.786 -13.837 -14.450 1.00 96.62 71 ILE A O 1
ATOM 519 N N . ASN A 1 72 ? 0.064 -15.688 -13.500 1.00 95.38 72 ASN A N 1
ATOM 520 C CA . ASN A 1 72 ? -1.155 -16.479 -13.603 1.00 95.38 72 ASN A CA 1
ATOM 521 C C . ASN A 1 72 ? -1.694 -16.786 -12.202 1.00 95.38 72 ASN A C 1
ATOM 523 O O . ASN A 1 72 ? -1.002 -17.406 -11.391 1.00 95.38 72 ASN A O 1
ATOM 527 N N . LEU A 1 73 ? -2.920 -16.351 -11.922 1.00 94.12 73 LEU A N 1
ATOM 528 C CA . LEU A 1 73 ? -3.610 -16.584 -10.657 1.00 94.12 73 LEU A CA 1
ATOM 529 C C . LEU A 1 73 ? -4.649 -17.688 -10.831 1.00 94.12 73 LEU A C 1
ATOM 531 O O . LEU A 1 73 ? -5.531 -17.595 -11.681 1.00 94.12 73 LEU A O 1
ATOM 535 N N . THR A 1 74 ? -4.568 -18.731 -10.008 1.00 91.56 74 THR A N 1
ATOM 536 C CA . THR A 1 74 ? -5.528 -19.849 -10.031 1.00 91.56 74 THR A CA 1
ATOM 537 C C . THR A 1 74 ? -6.801 -19.556 -9.242 1.00 91.56 74 THR A C 1
ATOM 539 O O . THR A 1 74 ? -7.844 -20.130 -9.534 1.00 91.56 74 THR A O 1
ATOM 542 N N . ASN A 1 75 ? -6.723 -18.651 -8.267 1.00 89.25 75 ASN A N 1
ATOM 543 C CA . ASN A 1 75 ? -7.827 -18.200 -7.428 1.00 89.25 75 ASN A CA 1
ATOM 544 C C . ASN A 1 75 ? -7.795 -16.672 -7.329 1.00 89.25 75 ASN A C 1
ATOM 546 O O . ASN A 1 75 ? -6.754 -16.059 -7.571 1.00 89.25 75 ASN A O 1
ATOM 550 N N . THR A 1 76 ? -8.916 -16.068 -6.934 1.00 89.62 76 THR A N 1
ATOM 551 C CA . THR A 1 76 ? -8.930 -14.660 -6.523 1.00 89.62 76 THR A CA 1
ATOM 552 C C . THR A 1 76 ? -7.950 -14.453 -5.368 1.00 89.62 76 THR A C 1
ATOM 554 O O . THR A 1 76 ? -7.966 -15.224 -4.410 1.00 89.62 76 THR A O 1
ATOM 557 N N . ALA A 1 77 ? -7.109 -13.426 -5.466 1.00 89.56 77 ALA A N 1
ATOM 558 C CA . ALA A 1 77 ? -6.048 -13.143 -4.509 1.00 89.56 77 ALA A CA 1
ATOM 559 C C . ALA A 1 77 ? -5.920 -11.640 -4.248 1.00 89.56 77 ALA A C 1
ATOM 561 O O . ALA A 1 77 ? -6.056 -10.827 -5.169 1.00 89.56 77 ALA A O 1
ATOM 562 N N . SER A 1 78 ? -5.597 -11.266 -3.006 1.00 91.25 78 SER A N 1
ATOM 563 C CA . SER A 1 78 ? -4.991 -9.954 -2.770 1.00 91.25 78 SER A CA 1
ATOM 564 C C . SER A 1 78 ? -3.610 -9.946 -3.421 1.00 91.25 78 SER A C 1
ATOM 566 O O . SER A 1 78 ? -2.864 -10.918 -3.314 1.00 91.25 78 SER A O 1
ATOM 568 N N . PHE A 1 79 ? -3.297 -8.882 -4.145 1.00 94.00 79 PHE A N 1
ATOM 569 C CA . PHE A 1 79 ? -2.069 -8.715 -4.902 1.00 94.00 79 PHE A CA 1
ATOM 570 C C . PHE A 1 79 ? -1.403 -7.418 -4.476 1.00 94.00 79 PHE A C 1
ATOM 572 O O . PHE A 1 79 ? -1.909 -6.324 -4.742 1.00 94.00 79 PHE A O 1
ATOM 579 N N . GLN A 1 80 ? -0.259 -7.569 -3.820 1.00 95.25 80 GLN A N 1
ATOM 580 C CA . GLN A 1 80 ? 0.608 -6.475 -3.433 1.00 95.25 80 GLN A CA 1
ATOM 581 C C . GLN A 1 80 ? 1.912 -6.569 -4.206 1.00 95.25 80 GLN A C 1
ATOM 583 O O . GLN A 1 80 ? 2.491 -7.647 -4.322 1.00 95.25 80 GLN A O 1
ATOM 588 N N . LEU A 1 81 ? 2.385 -5.443 -4.718 1.00 96.44 81 LEU A N 1
ATOM 589 C CA . LEU A 1 81 ? 3.666 -5.333 -5.401 1.00 96.44 81 LEU A CA 1
ATOM 590 C C . LEU A 1 81 ? 4.306 -4.002 -5.035 1.00 96.44 81 LEU A C 1
ATOM 592 O O . LEU A 1 81 ? 3.617 -2.990 -4.966 1.00 96.44 81 LEU A O 1
ATOM 596 N N . ASN A 1 82 ? 5.617 -3.990 -4.833 1.00 97.06 82 ASN A N 1
ATOM 597 C CA . ASN A 1 82 ? 6.404 -2.773 -4.693 1.00 97.06 82 ASN A CA 1
ATOM 598 C C . ASN A 1 82 ? 7.653 -2.884 -5.570 1.00 97.06 82 ASN A C 1
ATOM 600 O O . ASN A 1 82 ? 8.484 -3.765 -5.352 1.00 97.06 82 ASN A O 1
ATOM 604 N N . ALA A 1 83 ? 7.759 -1.998 -6.555 1.00 98.00 83 ALA A N 1
ATOM 605 C CA . ALA A 1 83 ? 8.914 -1.848 -7.425 1.00 98.00 83 ALA A CA 1
ATOM 606 C C . ALA A 1 83 ? 9.789 -0.714 -6.889 1.00 98.00 83 ALA A C 1
ATOM 608 O O . ALA A 1 83 ? 9.356 0.439 -6.851 1.00 98.00 83 ALA A O 1
ATOM 609 N N . ILE A 1 84 ? 10.998 -1.046 -6.446 1.00 97.38 84 ILE A N 1
ATOM 610 C CA . ILE A 1 84 ? 11.924 -0.146 -5.761 1.00 97.38 84 ILE A CA 1
ATOM 611 C C . ILE A 1 84 ? 13.141 0.079 -6.663 1.00 97.38 84 ILE A C 1
ATOM 613 O O . ILE A 1 84 ? 13.766 -0.904 -7.061 1.00 97.38 84 ILE A O 1
ATOM 617 N N . PRO A 1 85 ? 13.509 1.333 -6.978 1.00 97.81 85 PRO A N 1
ATOM 618 C CA . PRO A 1 85 ? 14.718 1.599 -7.742 1.00 97.81 85 PRO A CA 1
ATOM 619 C C . PRO A 1 85 ? 15.957 1.336 -6.886 1.00 97.81 85 PRO A C 1
ATOM 621 O O . PRO A 1 85 ? 15.968 1.636 -5.688 1.00 97.81 85 PRO A O 1
ATOM 624 N N . GLU A 1 86 ? 17.024 0.845 -7.506 1.00 97.19 86 GLU A N 1
ATOM 625 C CA . GLU A 1 86 ? 18.332 0.761 -6.859 1.00 97.19 86 GLU A CA 1
ATOM 626 C C . GLU A 1 86 ? 18.769 2.160 -6.409 1.00 97.19 86 GLU A C 1
ATOM 628 O O . GLU A 1 86 ? 18.632 3.148 -7.140 1.00 97.19 86 GLU A O 1
ATOM 633 N N . ASN A 1 87 ? 19.248 2.263 -5.172 1.00 95.94 87 ASN A N 1
ATOM 634 C CA . ASN A 1 87 ? 19.535 3.535 -4.522 1.00 95.94 87 ASN A CA 1
ATOM 635 C C . ASN A 1 87 ? 20.639 3.383 -3.469 1.00 95.94 87 ASN A C 1
ATOM 637 O O . ASN A 1 87 ? 20.943 2.284 -3.021 1.00 95.94 87 ASN A O 1
ATOM 641 N N . VAL A 1 88 ? 21.236 4.503 -3.061 1.00 94.38 88 VAL A N 1
ATOM 642 C CA . VAL A 1 88 ? 22.388 4.531 -2.138 1.00 94.38 88 VAL A CA 1
ATOM 643 C C . VAL A 1 88 ? 22.063 5.210 -0.804 1.00 94.38 88 VAL A C 1
ATOM 645 O O . VAL A 1 88 ? 22.962 5.515 -0.021 1.00 94.38 88 VAL A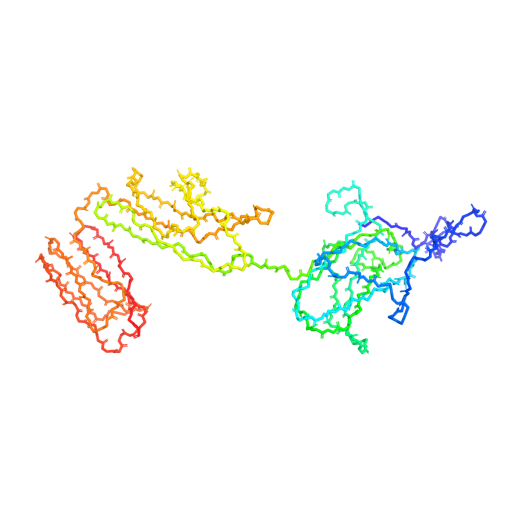 O 1
ATOM 648 N N . GLY A 1 89 ? 20.787 5.490 -0.530 1.00 89.19 89 GLY A N 1
ATOM 649 C CA . GLY A 1 89 ? 20.384 6.194 0.682 1.00 89.19 89 GLY A CA 1
ATOM 650 C C . GLY A 1 89 ? 18.880 6.195 0.930 1.00 89.19 89 GLY A C 1
ATOM 651 O O . GLY A 1 89 ? 18.076 5.781 0.100 1.00 89.19 89 GLY A O 1
ATOM 652 N N . THR A 1 90 ? 18.487 6.696 2.100 1.00 87.56 90 THR A N 1
ATOM 653 C CA . THR A 1 90 ? 17.091 6.698 2.554 1.00 87.56 90 THR A CA 1
ATOM 654 C C . THR A 1 90 ? 16.158 7.412 1.571 1.00 87.56 90 THR A C 1
ATOM 656 O O . THR A 1 90 ? 16.509 8.438 0.990 1.00 87.56 90 THR A O 1
ATOM 659 N N . GLY A 1 91 ? 14.952 6.867 1.380 1.00 85.88 91 GLY A N 1
ATOM 660 C CA . GLY A 1 91 ? 13.949 7.460 0.488 1.00 85.88 91 GLY A CA 1
ATOM 661 C C . GLY A 1 91 ? 14.340 7.442 -0.993 1.00 85.88 91 GLY A C 1
ATOM 662 O O . GLY A 1 91 ? 14.016 8.381 -1.714 1.00 85.88 91 GLY A O 1
ATOM 663 N N . ASN A 1 92 ? 15.042 6.397 -1.444 1.00 91.94 92 ASN A N 1
ATOM 664 C CA . ASN A 1 92 ? 15.540 6.244 -2.815 1.00 91.94 92 ASN A CA 1
ATOM 665 C C . ASN A 1 92 ? 16.555 7.332 -3.220 1.00 91.94 92 ASN A C 1
ATOM 667 O O . ASN A 1 92 ? 16.609 7.759 -4.379 1.00 91.94 92 ASN A O 1
ATOM 671 N N . ASN A 1 93 ? 17.361 7.820 -2.272 1.00 91.06 93 ASN A N 1
ATOM 672 C CA . ASN A 1 93 ? 18.372 8.826 -2.583 1.00 91.06 93 ASN A CA 1
ATOM 673 C C . ASN A 1 93 ? 19.462 8.237 -3.497 1.00 91.06 93 ASN A C 1
ATOM 675 O O . ASN A 1 93 ? 19.931 7.119 -3.290 1.00 91.06 93 ASN A O 1
ATOM 679 N N . GLY A 1 94 ? 19.845 8.992 -4.526 1.00 92.56 94 GLY A N 1
ATOM 680 C CA . GLY A 1 94 ? 20.752 8.541 -5.584 1.00 92.56 94 GLY A CA 1
ATOM 681 C C . GLY A 1 94 ? 20.163 7.509 -6.554 1.00 92.56 94 GLY A C 1
ATOM 682 O O . GLY A 1 94 ? 20.910 6.957 -7.354 1.00 92.56 94 GLY A O 1
ATOM 683 N N . ALA A 1 95 ? 18.850 7.249 -6.512 1.00 95.75 95 ALA A N 1
ATOM 684 C CA . ALA A 1 95 ? 18.190 6.458 -7.547 1.00 95.75 95 ALA A CA 1
ATOM 685 C C . ALA A 1 95 ? 18.245 7.164 -8.907 1.00 95.75 95 ALA A C 1
ATOM 687 O O . ALA A 1 95 ? 18.062 8.388 -8.989 1.00 95.75 95 ALA A O 1
ATOM 688 N N . ASN A 1 96 ? 18.431 6.369 -9.963 1.00 95.44 96 ASN A N 1
ATOM 689 C CA . ASN A 1 96 ? 18.572 6.851 -11.341 1.00 95.44 96 ASN A CA 1
ATOM 690 C C . ASN A 1 96 ? 17.336 6.620 -12.221 1.00 95.44 96 ASN A C 1
ATOM 692 O O . ASN A 1 96 ? 17.258 7.169 -13.318 1.00 95.44 96 ASN A O 1
ATOM 696 N N . VAL A 1 97 ? 16.345 5.884 -11.712 1.00 96.38 97 VAL A N 1
ATOM 697 C CA . VAL A 1 97 ? 15.061 5.641 -12.375 1.00 96.38 97 VAL A CA 1
ATOM 698 C C . VAL A 1 97 ? 13.902 6.071 -11.478 1.00 96.38 97 VAL A C 1
ATOM 700 O O . VAL A 1 97 ? 13.927 5.880 -10.260 1.00 96.38 97 VAL A O 1
ATOM 703 N N . ASP A 1 98 ? 12.911 6.701 -12.096 1.00 97.12 98 ASP A N 1
ATOM 704 C CA . ASP A 1 98 ? 11.588 6.954 -11.533 1.00 97.12 98 ASP A CA 1
ATOM 705 C C . ASP A 1 98 ? 10.627 5.925 -12.126 1.00 97.12 98 ASP A C 1
ATOM 707 O O . ASP A 1 98 ? 10.385 5.913 -13.337 1.00 97.12 98 ASP A O 1
ATOM 711 N N . ILE A 1 99 ? 10.163 5.005 -11.284 1.00 97.88 99 ILE A N 1
ATOM 712 C CA . ILE A 1 99 ? 9.476 3.802 -11.734 1.00 97.88 99 ILE A CA 1
ATOM 713 C C . ILE A 1 99 ? 7.988 4.075 -11.918 1.00 97.88 99 ILE A C 1
ATOM 715 O O . ILE A 1 99 ? 7.286 4.519 -11.004 1.00 97.88 99 ILE A O 1
ATOM 719 N N . ARG A 1 100 ? 7.472 3.680 -13.080 1.00 98.25 100 ARG A N 1
ATOM 720 C CA . ARG A 1 100 ? 6.049 3.453 -13.302 1.00 98.25 100 ARG A CA 1
ATOM 721 C C . ARG A 1 100 ? 5.776 1.961 -13.402 1.00 98.25 100 ARG A C 1
ATOM 723 O O . ARG A 1 100 ? 6.451 1.246 -14.133 1.00 98.25 100 ARG A O 1
ATOM 730 N N . VAL A 1 101 ? 4.726 1.516 -12.718 1.00 98.44 101 VAL A N 1
ATOM 731 C CA . VAL A 1 101 ? 4.179 0.166 -12.876 1.00 98.44 101 VAL A CA 1
ATOM 732 C C . VAL A 1 101 ? 2.786 0.254 -13.482 1.00 98.44 101 VAL A C 1
ATOM 734 O O . VAL A 1 101 ? 1.961 1.069 -13.069 1.00 98.44 101 VAL A O 1
ATOM 737 N N . ARG A 1 102 ? 2.495 -0.603 -14.457 1.00 97.81 102 ARG A N 1
ATOM 738 C CA . ARG A 1 102 ? 1.148 -0.805 -15.001 1.00 97.81 102 ARG A CA 1
ATOM 739 C C . ARG A 1 102 ? 0.742 -2.254 -14.837 1.00 97.81 102 ARG A C 1
ATOM 741 O O . ARG A 1 102 ? 1.566 -3.145 -15.004 1.00 97.81 102 ARG A O 1
ATOM 748 N N . ILE A 1 103 ? -0.535 -2.484 -14.562 1.00 97.94 103 ILE A N 1
ATOM 749 C CA . ILE A 1 103 ? -1.113 -3.826 -14.565 1.00 97.94 103 ILE A CA 1
ATOM 750 C C . ILE A 1 103 ? -2.201 -3.925 -15.626 1.00 97.94 103 ILE A C 1
ATOM 752 O O . ILE A 1 103 ? -3.063 -3.051 -15.736 1.00 97.94 103 ILE A O 1
ATOM 756 N N . LEU A 1 104 ? -2.128 -4.982 -16.428 1.00 97.81 104 LEU A N 1
ATOM 757 C CA . LEU A 1 104 ? -3.008 -5.259 -17.555 1.00 97.81 104 LEU A CA 1
ATOM 758 C C . LEU A 1 104 ? -3.722 -6.595 -17.347 1.00 97.81 104 LEU A C 1
ATOM 760 O O . LEU A 1 104 ? -3.165 -7.524 -16.755 1.00 97.81 104 LEU A O 1
ATOM 764 N N . ASN A 1 105 ? -4.936 -6.710 -17.878 1.00 96.69 105 ASN A N 1
ATOM 765 C CA . ASN A 1 105 ? -5.638 -7.988 -17.973 1.00 96.69 105 ASN A CA 1
ATOM 766 C C . ASN A 1 105 ? -5.091 -8.842 -19.142 1.00 96.69 105 ASN A C 1
ATOM 768 O O . ASN A 1 105 ? -4.248 -8.403 -19.926 1.00 96.69 105 ASN A O 1
ATOM 772 N N . SER A 1 106 ? -5.611 -10.062 -19.296 1.00 96.38 106 SER A N 1
ATOM 773 C CA . SER A 1 106 ? -5.245 -10.963 -20.404 1.00 96.38 106 SER A CA 1
ATOM 774 C C . SER A 1 106 ? -5.538 -10.425 -21.818 1.00 96.38 106 SER A C 1
ATOM 776 O O . SER A 1 106 ? -4.909 -10.874 -22.773 1.00 96.38 106 SER A O 1
ATOM 778 N N . ALA A 1 107 ? -6.444 -9.452 -21.961 1.00 95.31 107 ALA A N 1
ATOM 779 C CA . ALA A 1 107 ? -6.750 -8.770 -23.220 1.00 95.31 107 ALA A CA 1
ATOM 780 C C . ALA A 1 107 ? -5.834 -7.559 -23.488 1.00 95.31 107 ALA A C 1
ATOM 782 O O . ALA A 1 107 ? -5.980 -6.895 -24.509 1.00 95.31 107 ALA A O 1
ATOM 783 N N . SER A 1 108 ? -4.855 -7.300 -22.612 1.00 92.62 108 SER A N 1
ATOM 784 C CA . SER A 1 108 ? -3.990 -6.112 -22.626 1.00 92.62 108 SER A CA 1
ATOM 785 C C . SER A 1 108 ? -4.709 -4.786 -22.332 1.00 92.62 108 SER A C 1
ATOM 787 O O . SER A 1 108 ? -4.160 -3.721 -22.616 1.00 92.62 108 SER A O 1
ATOM 789 N N . ASP A 1 109 ? -5.890 -4.814 -21.708 1.00 95.00 109 ASP A N 1
ATOM 790 C CA . ASP A 1 109 ? -6.507 -3.596 -21.174 1.00 95.00 109 ASP A CA 1
ATOM 791 C C . ASP A 1 109 ? -5.843 -3.211 -19.855 1.00 95.00 109 ASP A C 1
ATOM 793 O O . ASP A 1 109 ? -5.580 -4.059 -18.997 1.00 95.00 109 ASP A O 1
ATOM 797 N N . THR A 1 110 ? -5.605 -1.913 -19.665 1.00 96.12 110 THR A N 1
ATOM 798 C CA . THR A 1 110 ? -5.003 -1.392 -18.433 1.00 96.12 110 THR A CA 1
ATOM 799 C C . THR A 1 110 ? -6.013 -1.405 -17.293 1.00 96.12 110 THR A C 1
ATOM 801 O O . THR A 1 110 ? -7.045 -0.744 -17.357 1.00 96.12 110 THR A O 1
ATOM 804 N N . ILE A 1 111 ? -5.681 -2.134 -16.231 1.00 97.00 111 ILE A N 1
ATOM 805 C CA . ILE A 1 111 ? -6.421 -2.163 -14.965 1.00 97.00 111 ILE A CA 1
ATOM 806 C C . ILE A 1 111 ? -5.985 -0.989 -14.083 1.00 97.00 111 ILE A C 1
ATOM 808 O O . ILE A 1 111 ? -6.813 -0.365 -13.426 1.00 97.00 111 ILE A O 1
ATOM 812 N N . GLY A 1 112 ? -4.684 -0.681 -14.068 1.00 96.25 112 GLY A N 1
ATOM 813 C CA . GLY A 1 112 ? -4.126 0.377 -13.230 1.00 96.25 112 GLY A CA 1
ATOM 814 C C . GLY A 1 112 ? -2.754 0.858 -13.693 1.00 96.25 112 GLY A C 1
ATOM 815 O O . GLY A 1 112 ? -1.996 0.112 -14.317 1.00 96.25 112 GLY A O 1
ATOM 816 N N . ILE A 1 113 ? -2.452 2.116 -13.370 1.00 97.69 113 ILE A N 1
ATOM 817 C CA . ILE A 1 113 ? -1.176 2.793 -13.623 1.00 97.69 113 ILE A CA 1
ATOM 818 C C . ILE A 1 113 ? -0.720 3.425 -12.308 1.00 97.69 113 ILE A C 1
ATOM 820 O O . ILE A 1 113 ? -1.481 4.162 -11.683 1.00 97.69 113 ILE A O 1
ATOM 824 N N . TYR A 1 114 ? 0.519 3.157 -11.908 1.00 97.88 114 TYR A N 1
ATOM 825 C CA . TYR A 1 114 ? 1.063 3.527 -10.608 1.00 97.88 114 TYR A CA 1
ATOM 826 C C . TYR A 1 114 ? 2.416 4.215 -10.787 1.00 97.88 114 TYR A C 1
ATOM 828 O O . TYR A 1 114 ? 3.381 3.599 -11.230 1.00 97.88 114 TYR A O 1
ATOM 836 N N . ASN A 1 115 ? 2.467 5.501 -10.449 1.00 96.38 115 ASN A N 1
ATOM 837 C CA . ASN A 1 115 ? 3.678 6.316 -10.357 1.00 96.38 115 ASN A CA 1
ATOM 838 C C . ASN A 1 115 ? 3.362 7.493 -9.411 1.00 96.38 115 ASN A C 1
ATOM 840 O O . ASN A 1 115 ? 2.778 8.491 -9.841 1.00 96.38 115 ASN A O 1
ATOM 844 N N . PRO A 1 116 ? 3.582 7.343 -8.093 1.00 93.25 116 PRO A N 1
ATOM 845 C CA . PRO A 1 116 ? 3.273 8.398 -7.133 1.00 93.25 116 PRO A CA 1
ATOM 846 C C . PRO A 1 116 ? 4.171 9.618 -7.364 1.00 93.25 116 PRO A C 1
ATOM 848 O O . PRO A 1 116 ? 5.387 9.499 -7.348 1.00 93.25 116 PRO A O 1
ATOM 851 N N . SER A 1 117 ? 3.595 10.816 -7.485 1.00 89.25 117 SER A N 1
ATOM 852 C CA . SER A 1 117 ? 4.341 12.033 -7.861 1.00 89.25 117 SER A CA 1
ATOM 853 C C . SER A 1 117 ? 5.424 12.480 -6.868 1.00 89.25 117 SER A C 1
ATOM 855 O O . SER A 1 117 ? 6.240 13.342 -7.194 1.00 89.25 117 SER A O 1
ATOM 857 N N . THR A 1 118 ? 5.421 11.935 -5.650 1.00 87.12 118 THR A N 1
ATOM 858 C CA . THR A 1 118 ? 6.372 12.267 -4.580 1.00 87.12 118 THR A CA 1
ATOM 859 C C . THR A 1 118 ? 7.380 11.155 -4.293 1.00 87.12 118 THR A C 1
ATOM 861 O O . THR A 1 118 ? 8.195 11.315 -3.388 1.00 87.12 118 THR A O 1
ATOM 864 N N . LEU A 1 119 ? 7.308 10.020 -4.994 1.00 92.44 119 LEU A N 1
ATOM 865 C CA . LEU A 1 119 ? 8.159 8.850 -4.773 1.00 92.44 119 LEU A CA 1
ATOM 866 C C . LEU A 1 119 ? 8.789 8.404 -6.095 1.00 92.44 119 LEU A C 1
ATOM 868 O O . LEU A 1 119 ? 8.271 8.702 -7.158 1.00 92.44 119 LEU A O 1
ATOM 872 N N . LEU A 1 120 ? 9.905 7.677 -6.012 1.00 94.81 120 LEU A N 1
ATOM 873 C CA . LEU A 1 120 ? 10.557 7.059 -7.182 1.00 94.81 120 LEU A CA 1
ATOM 874 C C . LEU A 1 120 ? 10.245 5.562 -7.313 1.00 94.81 120 LEU A C 1
ATOM 876 O O . LEU A 1 120 ? 10.562 4.948 -8.325 1.00 94.81 120 LEU A O 1
ATOM 880 N N . ASN A 1 121 ? 9.665 4.968 -6.269 1.00 96.19 121 ASN A N 1
ATOM 881 C CA . ASN A 1 121 ? 9.140 3.610 -6.282 1.00 96.19 121 ASN A CA 1
ATOM 882 C C . ASN A 1 121 ? 7.639 3.639 -6.596 1.00 96.19 121 ASN A C 1
ATOM 884 O O . ASN A 1 121 ? 6.946 4.608 -6.277 1.00 96.19 121 ASN A O 1
ATOM 888 N N . ALA A 1 122 ? 7.127 2.545 -7.150 1.00 96.62 122 ALA A N 1
ATOM 889 C CA . ALA A 1 122 ? 5.712 2.386 -7.456 1.00 96.62 122 ALA A CA 1
ATOM 890 C C . ALA A 1 122 ? 5.176 1.089 -6.852 1.00 96.62 122 ALA A C 1
ATOM 892 O O . ALA A 1 122 ? 5.832 0.049 -6.892 1.00 96.62 122 ALA A O 1
ATOM 893 N N . GLY A 1 123 ? 3.972 1.162 -6.285 1.00 93.38 123 GLY A N 1
ATOM 894 C CA . GLY A 1 123 ? 3.337 0.034 -5.619 1.00 93.38 123 GLY A CA 1
ATOM 895 C C . GLY A 1 123 ? 1.909 -0.205 -6.089 1.00 93.38 123 GLY A C 1
ATOM 896 O O . GLY A 1 123 ? 1.208 0.728 -6.479 1.00 93.38 123 GLY A O 1
ATOM 897 N N . ILE A 1 124 ? 1.496 -1.466 -6.023 1.00 95.12 124 ILE A N 1
ATOM 898 C CA . ILE A 1 124 ? 0.139 -1.944 -6.275 1.00 95.12 124 ILE A CA 1
ATOM 899 C C . ILE A 1 124 ? -0.363 -2.578 -4.983 1.00 95.12 124 ILE A C 1
ATOM 901 O O . ILE A 1 124 ? 0.350 -3.369 -4.373 1.00 95.12 124 ILE A O 1
ATOM 905 N N . ASP A 1 125 ? -1.594 -2.262 -4.601 1.00 91.75 125 ASP A N 1
ATOM 906 C CA . ASP A 1 125 ? -2.350 -2.998 -3.590 1.00 91.75 125 ASP A CA 1
ATOM 907 C C . ASP A 1 125 ? -3.787 -3.126 -4.096 1.00 91.75 125 ASP A C 1
ATOM 909 O O . ASP A 1 125 ? -4.508 -2.133 -4.225 1.00 91.75 125 ASP A O 1
ATOM 913 N N . THR A 1 126 ? -4.165 -4.328 -4.527 1.00 90.81 126 THR A N 1
ATOM 914 C CA . THR A 1 126 ? -5.474 -4.581 -5.138 1.00 90.81 126 THR A CA 1
ATOM 915 C C . THR A 1 126 ? -5.911 -6.031 -4.950 1.00 90.81 126 THR A C 1
ATOM 917 O O . THR A 1 126 ? -5.164 -6.863 -4.448 1.00 90.81 126 THR A O 1
ATOM 920 N N . THR A 1 127 ? -7.136 -6.357 -5.354 1.00 91.81 127 THR A N 1
ATOM 921 C CA . THR A 1 127 ? -7.615 -7.742 -5.447 1.00 91.81 127 THR A CA 1
ATOM 922 C C . THR A 1 127 ? -7.802 -8.103 -6.910 1.00 91.81 127 THR A C 1
ATOM 924 O O . THR A 1 127 ? -8.486 -7.396 -7.649 1.00 91.81 127 THR A O 1
ATOM 927 N N . LEU A 1 128 ? -7.198 -9.212 -7.324 1.00 94.06 128 LEU A N 1
ATOM 928 C CA . LEU A 1 128 ? -7.298 -9.739 -8.679 1.00 94.06 128 LEU A CA 1
ATOM 929 C C . LEU A 1 128 ? -8.061 -11.056 -8.645 1.00 94.06 128 LEU A C 1
ATOM 931 O O . LEU A 1 128 ? -7.863 -11.871 -7.747 1.00 94.06 128 LEU A O 1
ATOM 935 N N . ASN A 1 129 ? -8.936 -11.266 -9.623 1.00 95.12 129 ASN A N 1
ATOM 936 C CA . ASN A 1 129 ? -9.611 -12.548 -9.790 1.00 95.12 129 ASN A CA 1
ATOM 937 C C . ASN A 1 129 ? -8.640 -13.603 -10.337 1.00 95.12 129 ASN A C 1
ATOM 939 O O . ASN A 1 129 ? -7.529 -13.285 -10.755 1.00 95.12 129 ASN A O 1
ATOM 943 N N . ALA A 1 130 ? -9.070 -14.864 -10.364 1.00 95.06 130 ALA A N 1
ATOM 944 C CA . ALA A 1 130 ? -8.339 -15.891 -11.099 1.00 95.06 130 ALA A CA 1
ATOM 945 C C . ALA A 1 130 ? -8.191 -15.483 -12.579 1.00 95.06 130 ALA A C 1
ATOM 947 O O . ALA A 1 130 ? -9.166 -15.069 -13.214 1.00 95.06 130 ALA A O 1
ATOM 948 N N . GLY A 1 131 ? -6.983 -15.596 -13.128 1.00 96.38 131 GLY A N 1
ATOM 949 C CA . GLY A 1 131 ? -6.688 -15.199 -14.501 1.00 96.38 131 GLY A CA 1
ATOM 950 C C . GLY A 1 131 ? -5.220 -14.870 -14.765 1.00 96.38 131 GLY A C 1
ATOM 951 O O . GLY A 1 131 ? -4.383 -14.845 -13.861 1.00 96.38 131 GLY A O 1
ATOM 952 N N . LEU A 1 132 ? -4.929 -14.603 -16.040 1.00 97.12 132 LEU A N 1
ATOM 953 C CA . LEU A 1 132 ? -3.631 -14.139 -16.521 1.00 97.12 132 LEU A CA 1
ATOM 954 C C . LEU A 1 132 ? -3.582 -12.608 -16.510 1.00 97.12 132 LEU A C 1
ATOM 956 O O . LEU A 1 132 ? -4.474 -11.946 -17.048 1.00 97.12 132 LEU A O 1
ATOM 960 N N . TYR A 1 133 ? -2.506 -12.072 -15.946 1.00 97.88 133 TYR A N 1
ATOM 961 C CA . TYR A 1 133 ? -2.231 -10.644 -15.860 1.00 97.88 133 TYR A CA 1
ATOM 962 C C . TYR A 1 133 ? -0.818 -10.344 -16.341 1.00 97.88 133 TYR A C 1
ATOM 964 O O . TYR A 1 133 ? 0.080 -11.184 -16.219 1.00 97.88 133 TYR A O 1
ATOM 972 N N . TYR A 1 134 ? -0.624 -9.125 -16.837 1.00 98.31 134 TYR A N 1
ATOM 973 C CA . TYR A 1 134 ? 0.692 -8.606 -17.189 1.00 98.31 134 TYR A CA 1
ATOM 974 C C . TYR A 1 134 ? 1.039 -7.413 -16.311 1.00 98.31 134 TYR A C 1
ATOM 976 O O . TYR A 1 134 ? 0.207 -6.530 -16.106 1.00 98.31 134 TYR A O 1
ATOM 984 N N . VAL A 1 135 ? 2.267 -7.383 -15.809 1.00 98.06 135 VAL A N 1
ATOM 985 C CA . VAL A 1 135 ? 2.837 -6.248 -15.085 1.00 98.06 135 VAL A CA 1
ATOM 986 C C . VAL A 1 135 ? 3.906 -5.645 -15.982 1.00 98.06 135 VAL A C 1
ATOM 988 O O . VAL A 1 135 ? 4.812 -6.355 -16.405 1.00 98.06 135 VAL A O 1
ATOM 991 N N . LEU A 1 136 ? 3.771 -4.365 -16.309 1.00 98.19 136 LEU A N 1
ATOM 992 C CA . LEU A 1 136 ? 4.775 -3.613 -17.055 1.00 98.19 136 LEU A CA 1
ATOM 993 C C . LEU A 1 136 ? 5.498 -2.669 -16.103 1.00 98.19 136 LEU A C 1
ATOM 995 O O . LEU A 1 136 ? 4.833 -1.951 -15.352 1.00 98.19 136 LEU A O 1
ATOM 999 N N . VAL A 1 137 ? 6.822 -2.645 -16.177 1.00 98.38 137 VAL A N 1
ATOM 1000 C CA . VAL A 1 137 ? 7.676 -1.704 -15.450 1.00 98.38 137 VAL A CA 1
ATOM 1001 C C . VAL A 1 137 ? 8.402 -0.840 -16.462 1.00 98.38 137 VAL A C 1
ATOM 1003 O O . VAL A 1 137 ? 8.940 -1.357 -17.431 1.00 98.38 137 VAL A O 1
ATOM 1006 N N . ASP A 1 138 ? 8.397 0.472 -16.270 1.00 97.88 138 ASP A N 1
ATOM 1007 C CA . ASP A 1 138 ? 9.123 1.388 -17.143 1.00 97.88 138 ASP A CA 1
ATOM 1008 C C . ASP A 1 138 ? 9.628 2.617 -16.378 1.00 97.88 138 ASP A C 1
ATOM 1010 O O . ASP A 1 138 ? 9.096 2.975 -15.323 1.00 97.88 138 ASP A O 1
ATOM 1014 N N . GLY A 1 139 ? 10.687 3.240 -16.898 1.00 97.00 139 GLY A N 1
ATOM 1015 C CA . GLY A 1 139 ? 11.235 4.489 -16.372 1.00 97.00 139 GLY A CA 1
ATOM 1016 C C . GLY A 1 139 ? 10.548 5.698 -16.996 1.00 97.00 139 GLY A C 1
ATOM 1017 O O . GLY A 1 139 ? 10.458 5.810 -18.220 1.00 97.00 139 GLY A O 1
ATOM 1018 N N . VAL A 1 140 ? 10.069 6.623 -16.165 1.00 96.69 140 VAL A N 1
ATOM 1019 C CA . VAL A 1 140 ? 9.328 7.813 -16.612 1.00 96.69 140 VAL A CA 1
ATOM 1020 C C . VAL A 1 140 ? 9.952 9.112 -16.124 1.00 96.69 140 VAL A C 1
ATOM 1022 O O . VAL A 1 140 ? 10.864 9.124 -15.300 1.00 96.69 140 VAL A O 1
ATOM 1025 N N . GLY A 1 141 ? 9.462 10.226 -16.666 1.00 93.31 141 GLY A N 1
ATOM 1026 C CA . GLY A 1 141 ? 9.735 11.557 -16.142 1.00 93.31 141 GLY A CA 1
ATOM 1027 C C . GLY A 1 141 ? 8.792 11.927 -15.001 1.00 93.31 141 GLY A C 1
ATOM 1028 O O . GLY A 1 141 ? 7.719 11.348 -14.843 1.00 93.31 141 GLY A O 1
ATOM 1029 N N . ASN A 1 142 ? 9.169 12.960 -14.258 1.00 90.94 142 ASN A N 1
ATOM 1030 C CA . ASN A 1 142 ? 8.366 13.578 -13.211 1.00 90.94 142 ASN A CA 1
ATOM 1031 C C . ASN A 1 142 ? 8.370 15.107 -13.342 1.00 90.94 142 ASN A C 1
ATOM 1033 O O . ASN A 1 142 ? 8.893 15.680 -14.294 1.00 90.94 142 ASN A O 1
ATOM 1037 N N . ILE A 1 143 ? 7.797 15.801 -12.359 1.00 90.00 143 ILE A N 1
ATOM 1038 C CA . ILE A 1 143 ? 7.699 17.268 -12.376 1.00 90.00 143 ILE A CA 1
ATOM 1039 C C . ILE A 1 143 ? 9.061 17.985 -12.427 1.00 90.00 143 ILE A C 1
ATOM 1041 O O . ILE A 1 143 ? 9.132 19.141 -12.834 1.00 90.00 143 ILE A O 1
ATOM 1045 N N . ASN A 1 144 ? 10.145 17.314 -12.030 1.00 88.00 144 ASN A N 1
ATOM 1046 C CA . ASN A 1 144 ? 11.485 17.892 -11.949 1.00 88.00 144 ASN A CA 1
ATOM 1047 C C . ASN A 1 144 ? 12.406 17.453 -13.097 1.00 88.00 144 ASN A C 1
ATOM 1049 O O . ASN A 1 144 ? 13.452 18.074 -13.305 1.00 88.00 144 ASN A O 1
ATOM 1053 N N . LYS A 1 145 ? 12.083 16.355 -13.792 1.00 89.12 145 LYS A N 1
ATOM 1054 C CA . LYS A 1 145 ? 12.943 15.708 -14.792 1.00 89.12 145 LYS A CA 1
ATOM 1055 C C . LYS A 1 145 ? 12.109 15.074 -15.903 1.00 89.12 145 LYS A C 1
ATOM 1057 O O . LYS A 1 145 ? 11.090 14.456 -15.630 1.00 89.12 145 LYS A O 1
ATOM 1062 N N . SER A 1 146 ? 12.568 15.186 -17.145 1.00 90.12 146 SER A N 1
ATOM 1063 C CA . SER A 1 146 ? 12.024 14.413 -18.269 1.00 90.12 146 SER A CA 1
ATOM 1064 C C . SER A 1 146 ? 12.209 12.903 -18.070 1.00 90.12 146 SER A C 1
ATOM 1066 O O . SER A 1 146 ? 12.984 12.475 -17.220 1.00 90.12 146 SER A O 1
ATOM 1068 N N . ASP A 1 147 ? 11.537 12.105 -18.896 1.00 90.69 147 ASP A N 1
ATOM 1069 C CA . ASP A 1 147 ? 11.744 10.652 -19.002 1.00 90.69 147 ASP A CA 1
ATOM 1070 C C . ASP A 1 147 ? 13.131 10.278 -19.542 1.00 90.69 147 ASP A C 1
ATOM 1072 O O . ASP A 1 147 ? 13.667 9.213 -19.227 1.00 90.69 147 ASP A O 1
ATOM 1076 N N . TYR A 1 148 ? 13.744 11.174 -20.317 1.00 93.12 148 TYR A N 1
ATOM 1077 C CA . TYR A 1 148 ? 15.133 11.045 -20.729 1.00 93.12 148 TYR A CA 1
ATOM 1078 C C . TYR A 1 148 ? 16.040 10.795 -19.516 1.00 93.12 148 TYR A C 1
ATOM 1080 O O . TYR A 1 148 ? 16.063 1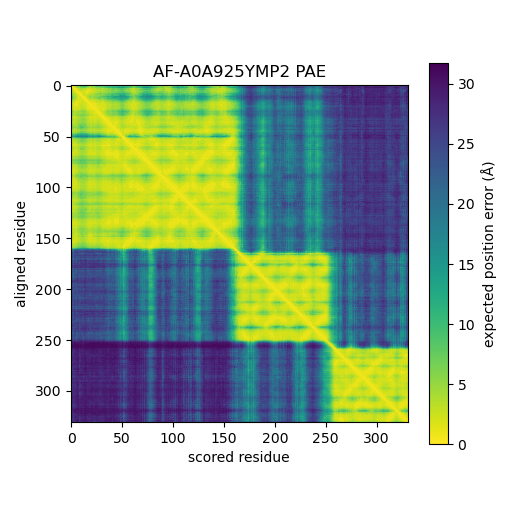1.585 -18.570 1.00 93.12 148 TYR A O 1
ATOM 1088 N N . GLY A 1 149 ? 16.806 9.704 -19.576 1.00 90.00 149 GLY A N 1
ATOM 1089 C CA . GLY A 1 149 ? 17.767 9.337 -18.540 1.00 90.00 149 GLY A CA 1
ATOM 1090 C C . GLY A 1 149 ? 17.175 8.704 -17.277 1.00 90.00 149 GLY A C 1
ATOM 1091 O O . GLY A 1 149 ? 17.947 8.417 -16.360 1.00 90.00 149 GLY A O 1
ATOM 1092 N N . SER A 1 150 ? 15.862 8.462 -17.207 1.00 95.56 150 SER A N 1
ATOM 1093 C CA . SER A 1 150 ? 15.230 7.696 -16.122 1.00 95.56 150 SER A CA 1
ATOM 1094 C C . SER A 1 150 ? 15.530 6.199 -16.287 1.00 95.56 150 SER A C 1
ATOM 1096 O O . SER A 1 150 ? 14.674 5.421 -16.695 1.00 95.56 150 SER A O 1
ATOM 1098 N N . LEU A 1 151 ? 16.792 5.822 -16.066 1.00 95.81 151 LEU A N 1
ATOM 1099 C CA . LEU A 1 151 ? 17.373 4.514 -16.379 1.00 95.81 151 LEU A CA 1
ATOM 1100 C C . LEU A 1 151 ? 18.054 3.942 -15.143 1.00 95.81 151 LEU A C 1
ATOM 1102 O O . LEU A 1 151 ? 18.771 4.654 -14.436 1.00 95.81 151 LEU A O 1
ATOM 1106 N N . GLY A 1 152 ? 17.906 2.648 -14.901 1.00 96.00 152 GLY A N 1
ATOM 1107 C CA . GLY A 1 152 ? 18.556 2.021 -13.762 1.00 96.00 152 GLY A CA 1
ATOM 1108 C C . GLY A 1 152 ? 17.968 0.680 -13.376 1.00 96.00 152 GLY A C 1
ATOM 1109 O O . GLY A 1 152 ? 16.951 0.239 -13.907 1.00 96.00 152 GLY A O 1
ATOM 1110 N N . TYR A 1 153 ? 18.644 0.053 -12.421 1.00 97.69 153 TYR A N 1
ATOM 1111 C CA . TYR A 1 153 ? 18.174 -1.172 -11.797 1.00 97.69 153 TYR A CA 1
ATOM 1112 C C . TYR A 1 153 ? 16.982 -0.908 -10.897 1.00 97.69 153 TYR A C 1
ATOM 1114 O O . TYR A 1 153 ? 16.866 0.156 -10.279 1.00 97.69 153 TYR A O 1
ATOM 1122 N N . TYR A 1 154 ? 16.148 -1.922 -10.772 1.00 98.25 154 TYR A N 1
ATOM 1123 C CA . TYR A 1 154 ? 15.096 -1.976 -9.783 1.00 98.25 154 TYR A CA 1
ATOM 1124 C C . TYR A 1 154 ? 14.903 -3.408 -9.294 1.00 98.25 154 TYR A C 1
ATOM 1126 O O . TYR A 1 154 ? 15.340 -4.372 -9.923 1.00 98.25 154 TYR A O 1
ATOM 1134 N N . SER A 1 155 ? 14.200 -3.527 -8.175 1.00 98.00 155 SER A N 1
ATOM 1135 C CA . SER A 1 155 ? 13.725 -4.796 -7.645 1.00 98.00 155 SER A CA 1
ATOM 1136 C C . SER A 1 155 ? 12.226 -4.717 -7.386 1.00 98.00 155 SER A C 1
ATOM 1138 O O . SER A 1 155 ? 11.723 -3.728 -6.848 1.00 98.00 155 SER A O 1
ATOM 1140 N N . MET A 1 156 ? 11.493 -5.751 -7.776 1.00 97.25 156 MET A N 1
ATOM 1141 C CA . MET A 1 156 ? 10.075 -5.933 -7.505 1.00 97.25 156 MET A CA 1
ATOM 1142 C C . MET A 1 156 ? 9.874 -7.012 -6.457 1.00 97.25 156 MET A C 1
ATOM 1144 O O . MET A 1 156 ? 10.147 -8.187 -6.699 1.00 97.25 156 MET A O 1
ATOM 1148 N N . ASN A 1 157 ? 9.297 -6.622 -5.325 1.00 95.62 157 ASN A N 1
ATOM 1149 C CA . ASN A 1 157 ? 8.792 -7.551 -4.324 1.00 95.62 157 ASN A CA 1
ATOM 1150 C C . ASN A 1 157 ? 7.272 -7.627 -4.442 1.00 95.62 157 ASN A C 1
ATOM 1152 O O . ASN A 1 157 ? 6.597 -6.598 -4.356 1.00 95.62 157 ASN A O 1
ATOM 1156 N N . GLY A 1 158 ? 6.736 -8.830 -4.623 1.00 94.81 158 GLY A N 1
ATOM 1157 C CA . GLY A 1 158 ? 5.301 -9.059 -4.625 1.00 94.81 158 GLY A CA 1
ATOM 1158 C C . GLY A 1 158 ? 4.852 -10.094 -3.608 1.00 94.81 158 GLY A C 1
ATOM 1159 O O . GLY A 1 158 ? 5.555 -11.061 -3.321 1.00 94.81 158 GLY A O 1
ATOM 1160 N N . ASN A 1 159 ? 3.644 -9.890 -3.089 1.00 92.38 159 ASN A N 1
ATOM 1161 C CA . ASN A 1 159 ? 2.968 -10.772 -2.152 1.00 92.38 159 ASN A CA 1
ATOM 1162 C C . ASN A 1 159 ? 1.534 -11.026 -2.627 1.00 92.38 159 ASN A C 1
ATOM 1164 O O . ASN A 1 159 ? 0.809 -10.108 -3.011 1.00 92.38 159 ASN A O 1
ATOM 1168 N N . LEU A 1 160 ? 1.124 -12.285 -2.575 1.00 91.38 160 LEU A N 1
ATOM 1169 C CA . LEU A 1 160 ? -0.218 -12.757 -2.867 1.00 91.38 160 LEU A C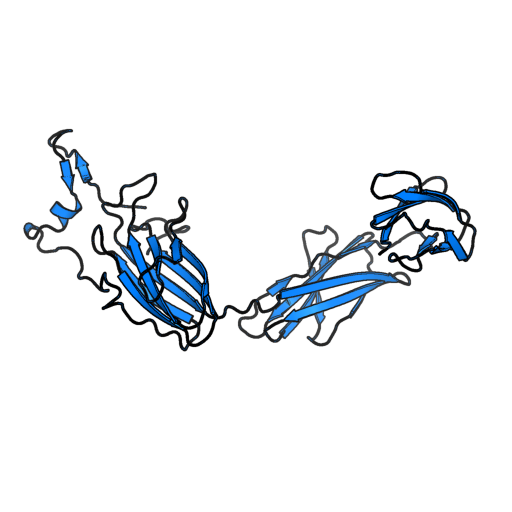A 1
ATOM 1170 C C . LEU A 1 160 ? -0.878 -13.244 -1.592 1.00 91.38 160 LEU A C 1
ATOM 1172 O O . LEU A 1 160 ? -0.209 -13.821 -0.737 1.00 91.38 160 LEU A O 1
ATOM 1176 N N . ASN A 1 161 ? -2.194 -13.062 -1.499 1.00 82.69 161 ASN A N 1
ATOM 1177 C CA . ASN A 1 161 ? -2.982 -13.490 -0.345 1.00 82.69 161 ASN A CA 1
ATOM 1178 C C . ASN A 1 161 ? -2.353 -13.003 0.957 1.00 82.69 161 ASN A C 1
ATOM 1180 O O . ASN A 1 161 ? -2.182 -13.770 1.906 1.00 82.69 161 ASN A O 1
ATOM 1184 N N . VAL A 1 162 ? -1.986 -11.720 0.989 1.00 66.06 162 VAL A N 1
ATOM 1185 C CA . VAL A 1 162 ? -1.663 -11.050 2.241 1.00 66.06 162 VAL A CA 1
ATOM 1186 C C . VAL A 1 162 ? -2.934 -11.111 3.074 1.00 66.06 162 VAL A C 1
ATOM 1188 O O . VAL A 1 162 ? -3.846 -10.302 2.910 1.00 66.06 162 VAL A O 1
ATOM 1191 N N . VAL A 1 163 ? -3.031 -12.154 3.895 1.00 58.91 163 VAL A N 1
ATOM 1192 C CA . VAL A 1 163 ? -4.051 -12.277 4.920 1.00 58.91 163 VAL A CA 1
ATOM 1193 C C . VAL A 1 163 ? -3.880 -11.058 5.803 1.00 58.91 163 VAL A C 1
ATOM 1195 O O . VAL A 1 163 ? -2.768 -10.759 6.236 1.00 58.91 163 VAL A O 1
ATOM 1198 N N . LEU A 1 164 ? -4.967 -10.324 6.025 1.00 57.72 164 LEU A N 1
ATOM 1199 C CA . LEU A 1 164 ? -5.066 -9.468 7.193 1.00 57.72 164 LEU A CA 1
ATOM 1200 C C . LEU A 1 164 ? -5.281 -10.437 8.357 1.00 57.72 164 LEU A C 1
ATOM 1202 O O . LEU A 1 164 ? -6.405 -10.887 8.563 1.00 57.72 164 LEU A O 1
ATOM 1206 N N . PRO A 1 165 ? -4.227 -10.811 9.097 1.00 68.25 165 PRO A N 1
ATOM 1207 C CA . PRO A 1 165 ? -4.282 -11.898 10.061 1.00 68.25 165 PRO A CA 1
ATOM 1208 C C . PRO A 1 165 ? -5.331 -11.660 11.135 1.00 68.25 165 PRO A C 1
ATOM 1210 O O . PRO A 1 165 ? -5.910 -12.617 11.619 1.00 68.25 165 PRO A O 1
ATOM 1213 N N . VAL A 1 166 ? -5.601 -10.396 11.485 1.00 80.12 166 VAL A N 1
AT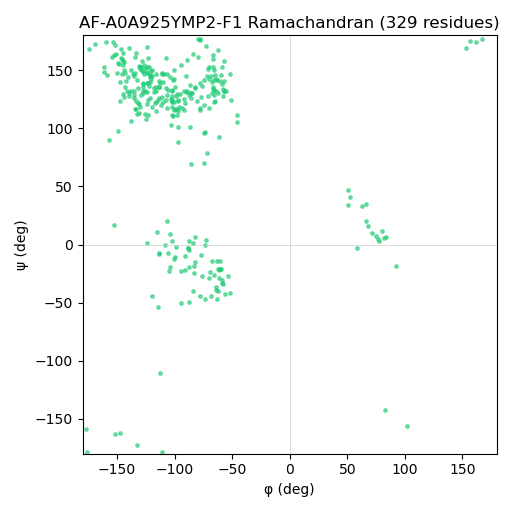OM 1214 C CA . VAL A 1 166 ? -6.656 -9.992 12.417 1.00 80.12 166 VAL A CA 1
ATOM 1215 C C . VAL A 1 166 ? -7.439 -8.832 11.804 1.00 80.12 166 VAL A C 1
ATOM 1217 O O . VAL A 1 166 ? -6.907 -7.734 11.651 1.00 80.12 166 VAL A O 1
ATOM 1220 N N . HIS A 1 167 ? -8.706 -9.062 11.460 1.00 80.12 167 HIS A N 1
ATOM 1221 C CA . HIS A 1 167 ? -9.554 -8.080 10.768 1.00 80.12 167 HIS A CA 1
ATOM 1222 C C . HIS A 1 167 ? -10.726 -7.570 11.630 1.00 80.12 167 HIS A C 1
ATOM 1224 O O . HIS A 1 167 ? -11.420 -6.624 11.264 1.00 80.12 167 HIS A O 1
ATOM 1230 N N . GLU A 1 168 ? -10.943 -8.157 12.808 1.00 84.81 168 GLU A N 1
ATOM 1231 C CA . GLU A 1 168 ? -11.793 -7.602 13.862 1.00 84.81 168 GLU A CA 1
ATOM 1232 C C . GLU A 1 168 ? -11.047 -7.763 15.185 1.00 84.81 168 GLU A C 1
ATOM 1234 O O . GLU A 1 168 ? -10.647 -8.877 15.507 1.00 84.81 168 GLU A O 1
ATOM 1239 N N . PHE A 1 169 ? -10.846 -6.689 15.955 1.00 91.81 169 PHE A N 1
ATOM 1240 C CA . PHE A 1 169 ? -10.237 -6.789 17.284 1.00 91.81 169 PHE A CA 1
ATOM 1241 C C . PHE A 1 169 ? -10.770 -5.712 18.229 1.00 91.81 169 PHE A C 1
ATOM 1243 O O . PHE A 1 169 ? -10.342 -4.557 18.209 1.00 91.81 169 PHE A O 1
ATOM 1250 N N . LYS A 1 170 ? -11.749 -6.091 19.054 1.00 91.62 170 LYS A N 1
ATOM 1251 C CA . LYS A 1 170 ? -12.531 -5.149 19.855 1.00 91.62 170 LYS A CA 1
ATOM 1252 C C . LYS A 1 170 ? -12.374 -5.426 21.342 1.00 91.62 170 LYS A C 1
ATOM 1254 O O . LYS A 1 170 ? -12.798 -6.474 21.827 1.00 91.62 170 LYS A O 1
ATOM 1259 N N . LEU A 1 171 ? -11.834 -4.449 22.066 1.00 94.31 171 LEU A N 1
ATOM 1260 C CA . LEU A 1 171 ? -11.777 -4.417 23.523 1.00 94.31 171 LEU A CA 1
ATOM 1261 C C . LEU A 1 171 ? -12.962 -3.622 24.078 1.00 94.31 171 LEU A C 1
ATOM 1263 O O . LEU A 1 171 ? -13.234 -2.491 23.670 1.00 94.31 171 LEU A O 1
ATOM 1267 N N . GLN A 1 172 ? -13.654 -4.222 25.036 1.00 91.31 172 GLN A N 1
ATOM 1268 C CA . GLN A 1 172 ? -14.780 -3.654 25.763 1.00 91.31 172 GLN A CA 1
ATOM 1269 C C . GLN A 1 172 ? -14.590 -3.903 27.260 1.00 91.31 172 GLN A C 1
ATOM 1271 O O . GLN A 1 172 ? -13.737 -4.689 27.679 1.00 91.31 172 GLN A O 1
ATOM 1276 N N . GLY A 1 173 ? -15.354 -3.193 28.080 1.00 86.19 173 GLY A N 1
ATOM 1277 C CA . GLY A 1 173 ? -15.292 -3.373 29.518 1.00 86.19 173 GLY A CA 1
ATOM 1278 C C . GLY A 1 173 ? -15.994 -2.271 30.288 1.00 86.19 173 GLY A C 1
ATOM 1279 O O . GLY A 1 173 ? -16.492 -1.304 29.713 1.00 86.19 173 GLY A O 1
ATOM 1280 N N . GLY A 1 174 ? -16.020 -2.433 31.604 1.00 83.56 174 GLY A N 1
ATOM 1281 C CA . GLY A 1 174 ? -16.657 -1.512 32.535 1.00 83.56 174 GLY A CA 1
ATOM 1282 C C . GLY A 1 174 ? -16.119 -1.679 33.950 1.00 83.56 174 GLY A C 1
ATOM 1283 O O . GLY A 1 174 ? -15.330 -2.582 34.235 1.00 83.56 174 GLY A O 1
ATOM 1284 N N . VAL A 1 175 ? -16.550 -0.804 34.852 1.00 82.38 175 VAL A N 1
ATOM 1285 C CA . VAL A 1 175 ? -16.225 -0.903 36.278 1.00 82.38 175 VAL A CA 1
ATOM 1286 C C . VAL A 1 175 ? -17.298 -1.748 36.962 1.00 82.38 175 VAL A C 1
ATOM 1288 O O . VAL A 1 175 ? -18.487 -1.559 36.740 1.00 82.38 175 VAL A O 1
ATOM 1291 N N . SER A 1 176 ? -16.885 -2.723 37.766 1.00 73.81 176 SER A N 1
ATOM 1292 C CA . SER A 1 176 ? -17.778 -3.611 38.509 1.00 73.81 176 SER A CA 1
ATOM 1293 C C . SER A 1 176 ? -17.121 -3.990 39.833 1.00 73.81 176 SER A C 1
ATOM 1295 O O . SER A 1 176 ? -16.005 -4.513 39.848 1.00 73.81 176 SER A O 1
ATOM 1297 N N . ASN A 1 177 ? -17.799 -3.716 40.953 1.00 71.69 177 ASN A N 1
ATOM 1298 C CA . ASN A 1 177 ? -17.305 -3.980 42.313 1.00 71.69 177 ASN A CA 1
ATOM 1299 C C . ASN A 1 177 ? -15.902 -3.391 42.577 1.00 71.69 177 ASN A C 1
ATOM 1301 O O . ASN A 1 177 ? -15.034 -4.043 43.158 1.00 71.69 177 ASN A O 1
ATOM 1305 N N . GLY A 1 178 ? -15.656 -2.167 42.095 1.00 73.00 178 GLY A N 1
ATOM 1306 C CA . GLY A 1 178 ? -14.370 -1.480 42.255 1.00 73.00 178 GLY A CA 1
ATOM 1307 C C . GLY A 1 178 ? -13.209 -2.109 41.479 1.00 73.00 178 GLY A C 1
ATOM 1308 O O . GLY A 1 178 ? -12.057 -1.827 41.792 1.00 73.00 178 GLY A O 1
ATOM 1309 N N . SER A 1 179 ? -13.494 -2.981 40.506 1.00 82.06 179 SER A N 1
ATOM 1310 C CA . SER A 1 179 ? -12.510 -3.539 39.575 1.00 82.06 179 SER A CA 1
ATOM 1311 C C . SER A 1 179 ? -12.923 -3.265 38.133 1.00 82.06 179 SER A C 1
ATOM 1313 O O . SER A 1 179 ? -14.106 -3.251 37.799 1.00 82.06 179 SER A O 1
ATOM 1315 N N . HIS A 1 180 ? -11.945 -3.095 37.258 1.00 90.56 180 HIS A N 1
ATOM 1316 C CA . HIS A 1 180 ? -12.129 -3.016 35.819 1.00 90.56 180 HIS A CA 1
ATOM 1317 C C . HIS A 1 180 ? -12.335 -4.426 35.263 1.00 90.56 180 HIS A C 1
ATOM 1319 O O . HIS A 1 180 ? -11.467 -5.289 35.399 1.00 90.56 180 HIS A O 1
ATOM 1325 N N . ALA A 1 181 ? -13.500 -4.670 34.672 1.00 88.56 181 ALA A N 1
ATOM 1326 C CA . ALA A 1 181 ? -13.831 -5.898 33.969 1.00 88.56 181 ALA A CA 1
ATOM 1327 C C . ALA A 1 181 ? -13.659 -5.667 32.469 1.00 88.56 181 ALA A C 1
ATOM 1329 O O . ALA A 1 181 ? -14.348 -4.830 31.893 1.00 88.56 181 ALA A O 1
ATOM 1330 N N . LEU A 1 182 ? -12.730 -6.399 31.863 1.00 91.69 182 LEU A N 1
ATOM 1331 C CA . LEU A 1 182 ? -12.361 -6.309 30.456 1.00 91.69 182 LEU A CA 1
ATOM 1332 C C . LEU A 1 182 ? -12.837 -7.561 29.724 1.00 91.69 182 LEU A C 1
ATOM 1334 O O . LEU A 1 182 ? -12.705 -8.672 30.242 1.00 91.69 182 LEU A O 1
ATOM 1338 N N . ASN A 1 183 ? -13.342 -7.390 28.510 1.00 92.19 183 ASN A N 1
ATOM 1339 C CA . ASN A 1 183 ? -13.752 -8.468 27.622 1.00 92.19 183 ASN A CA 1
ATOM 1340 C C . ASN A 1 183 ? -13.476 -8.098 26.164 1.00 92.19 183 ASN A C 1
ATOM 1342 O O . ASN A 1 183 ? -13.577 -6.935 25.780 1.00 92.19 183 ASN A O 1
ATOM 1346 N N . TRP A 1 184 ? -13.135 -9.080 25.336 1.00 94.31 184 TRP A N 1
ATOM 1347 C CA . TRP A 1 184 ? -12.800 -8.819 23.938 1.00 94.31 184 TRP A CA 1
ATOM 1348 C C . TRP A 1 184 ? -13.259 -9.914 22.990 1.00 94.31 184 TRP A C 1
ATOM 1350 O O . TRP A 1 184 ? -13.446 -11.069 23.374 1.00 94.31 184 TRP A O 1
ATOM 1360 N N . SER A 1 185 ? -13.409 -9.523 21.728 1.00 92.06 185 SER A N 1
ATOM 1361 C CA . SER A 1 185 ? -13.645 -10.405 20.589 1.00 92.06 185 SER A CA 1
ATOM 1362 C C . SER A 1 185 ? -12.640 -10.094 19.487 1.00 92.06 185 SER A C 1
ATOM 1364 O O . SER A 1 185 ? -12.206 -8.948 19.335 1.00 92.06 185 SER A O 1
ATOM 1366 N N . PHE A 1 186 ? -12.277 -11.114 18.716 1.00 90.56 186 PHE A N 1
ATOM 1367 C CA . PHE A 1 186 ? -11.518 -10.929 17.490 1.00 90.56 186 PHE A CA 1
ATOM 1368 C C . PHE A 1 186 ? -11.940 -11.933 16.421 1.00 90.56 186 PHE A C 1
ATOM 1370 O O . PHE A 1 186 ? -12.483 -12.992 16.744 1.00 90.56 186 PHE A O 1
ATOM 1377 N N . LYS A 1 187 ? -11.665 -11.589 15.165 1.00 88.38 187 LYS A N 1
ATOM 1378 C CA . LYS A 1 187 ? -11.696 -12.501 14.023 1.00 88.38 187 LYS A CA 1
ATOM 1379 C C . LYS A 1 187 ? -10.358 -12.421 13.312 1.00 88.38 187 LYS A C 1
ATOM 1381 O O . LYS A 1 187 ? -9.836 -11.322 13.101 1.00 88.38 187 LYS A O 1
ATOM 1386 N N . ALA A 1 188 ? -9.816 -13.592 13.028 1.00 86.31 188 ALA A N 1
ATOM 1387 C CA . ALA A 1 188 ? -8.475 -13.754 12.526 1.00 86.31 188 ALA A CA 1
ATOM 1388 C C . ALA A 1 188 ? -8.451 -14.869 11.480 1.00 86.31 188 ALA A C 1
ATOM 1390 O O . ALA A 1 188 ? -9.001 -15.943 11.727 1.00 86.31 188 ALA A O 1
ATOM 1391 N N . ASP A 1 189 ? -7.813 -14.590 10.345 1.00 77.94 189 ASP A N 1
ATOM 1392 C CA . ASP A 1 189 ? -7.552 -15.563 9.276 1.00 77.94 189 ASP A CA 1
ATOM 1393 C C . ASP A 1 189 ? -6.222 -16.303 9.505 1.00 77.94 189 ASP A C 1
ATOM 1395 O O . ASP A 1 189 ? -5.861 -17.216 8.764 1.00 77.94 189 ASP A O 1
ATOM 1399 N N . GLU A 1 190 ? -5.498 -15.919 10.560 1.00 79.94 190 GLU A N 1
ATOM 1400 C CA . GLU A 1 190 ? -4.277 -16.557 11.030 1.00 79.94 190 GLU A CA 1
ATOM 1401 C C . GLU A 1 190 ? -4.391 -16.933 12.514 1.00 79.94 190 GLU A C 1
ATOM 1403 O O . GLU A 1 190 ? -5.096 -16.283 13.291 1.00 79.94 190 GLU A O 1
ATOM 1408 N N . GLU A 1 191 ? -3.671 -17.972 12.933 1.00 83.25 191 GLU A N 1
ATOM 1409 C CA . GLU A 1 191 ? -3.621 -18.355 14.340 1.00 83.25 191 GLU A CA 1
ATOM 1410 C C . GLU A 1 191 ? -2.894 -17.290 15.185 1.00 83.25 191 GLU A C 1
ATOM 1412 O O . GLU A 1 191 ? -1.878 -16.713 14.782 1.00 83.25 191 GLU A O 1
ATOM 1417 N N . ILE A 1 192 ? -3.419 -17.024 16.385 1.00 87.44 192 ILE A N 1
ATOM 1418 C CA . ILE A 1 192 ? -2.847 -16.051 17.318 1.00 87.44 192 ILE A CA 1
ATOM 1419 C C . ILE A 1 192 ? -1.951 -16.791 18.311 1.00 87.44 192 ILE A C 1
ATOM 1421 O O . ILE A 1 192 ? -2.417 -17.583 19.125 1.00 87.44 192 ILE A O 1
ATOM 1425 N N . LYS A 1 193 ? -0.659 -16.463 18.310 1.00 86.88 193 LYS A N 1
ATOM 1426 C CA . LYS A 1 193 ? 0.331 -16.975 19.265 1.00 86.88 193 LYS A CA 1
ATOM 1427 C C . LYS A 1 193 ? 0.004 -16.556 20.701 1.00 86.88 193 LYS A C 1
ATOM 1429 O O . LYS A 1 193 ? 0.152 -17.339 21.637 1.00 86.88 193 LYS A O 1
ATOM 1434 N N . GLY A 1 194 ? -0.441 -15.315 20.891 1.00 90.56 194 GLY A N 1
ATOM 1435 C CA . GLY A 1 194 ? -0.823 -14.796 22.203 1.00 90.56 194 GLY A CA 1
ATOM 1436 C C . GLY A 1 194 ? -1.431 -13.400 22.152 1.00 90.56 194 GLY A C 1
ATOM 1437 O O . GLY A 1 194 ? -1.381 -12.715 21.131 1.00 90.56 194 GLY A O 1
ATOM 1438 N N . ILE A 1 195 ? -2.011 -12.979 23.276 1.00 94.81 195 ILE A N 1
ATOM 1439 C CA . ILE A 1 195 ? -2.587 -11.642 23.442 1.00 94.81 195 ILE A CA 1
ATOM 1440 C C . ILE A 1 195 ? -1.923 -10.970 24.635 1.00 94.81 195 ILE A C 1
ATOM 1442 O O . ILE A 1 195 ? -1.956 -11.492 25.744 1.00 94.81 195 ILE A O 1
ATOM 1446 N N . VAL A 1 196 ? -1.355 -9.790 24.432 1.00 97.31 196 VAL A N 1
ATOM 1447 C CA . VAL A 1 196 ? -0.806 -8.958 25.501 1.00 97.31 196 VAL A CA 1
ATOM 1448 C C . VAL A 1 196 ? -1.844 -7.914 25.887 1.00 97.31 196 VAL A C 1
ATOM 1450 O O . VAL A 1 196 ? -2.313 -7.156 25.038 1.00 97.31 196 VAL A O 1
ATOM 1453 N N . LEU A 1 197 ? -2.209 -7.868 27.166 1.00 97.06 197 LEU A N 1
ATOM 1454 C CA . LEU A 1 197 ? -2.961 -6.747 27.721 1.00 97.06 197 LEU A CA 1
ATOM 1455 C C . LEU A 1 197 ? -1.978 -5.659 28.133 1.00 97.06 197 LEU A C 1
ATOM 1457 O O . LEU A 1 197 ? -1.064 -5.912 28.918 1.00 97.06 197 LEU A O 1
ATOM 1461 N N . GLU A 1 198 ? -2.189 -4.451 27.629 1.00 98.06 198 GLU A N 1
ATOM 1462 C CA . GLU A 1 198 ? -1.388 -3.282 27.962 1.00 98.06 198 GLU A CA 1
ATOM 1463 C C . GLU A 1 198 ? -2.241 -2.230 28.675 1.00 98.06 198 GLU A C 1
ATOM 1465 O O . GLU A 1 198 ? -3.426 -2.060 28.369 1.00 98.06 198 GLU A O 1
ATOM 1470 N N . SER A 1 199 ? -1.625 -1.498 29.605 1.00 96.56 199 SER A N 1
ATOM 1471 C CA . SER A 1 199 ? -2.247 -0.359 30.282 1.00 96.56 199 SER A CA 1
ATOM 1472 C C . SER A 1 199 ? -1.409 0.904 30.193 1.00 96.56 199 SER A C 1
ATOM 1474 O O . SER A 1 199 ? -0.185 0.841 30.113 1.00 96.56 199 SER A O 1
ATOM 1476 N N . SER A 1 200 ? -2.076 2.048 30.284 1.00 95.38 200 SER A N 1
ATOM 1477 C CA . SER A 1 200 ? -1.466 3.369 30.369 1.00 95.38 200 SER A CA 1
ATOM 1478 C C . SER A 1 200 ? -2.190 4.229 31.409 1.00 95.38 200 SER A C 1
ATOM 1480 O O . SER A 1 200 ? -3.396 4.074 31.624 1.00 95.38 200 SER A O 1
ATOM 1482 N N . ASP A 1 201 ? -1.461 5.146 32.041 1.00 90.75 201 ASP A N 1
ATOM 1483 C CA . ASP A 1 201 ? -1.983 6.193 32.926 1.00 90.75 201 ASP A CA 1
ATOM 1484 C C . ASP A 1 201 ? -2.228 7.524 32.185 1.00 90.75 201 ASP A C 1
ATOM 1486 O O . ASP A 1 201 ? -3.067 8.321 32.605 1.00 90.75 201 ASP A O 1
ATOM 1490 N N . ASN A 1 202 ? -1.556 7.738 31.050 1.00 86.00 202 ASN A N 1
ATOM 1491 C CA . ASN A 1 202 ? -1.602 8.966 30.255 1.00 86.00 202 ASN A CA 1
ATOM 1492 C C . ASN A 1 202 ? -2.261 8.795 28.870 1.00 86.00 202 ASN A C 1
ATOM 1494 O O . ASN A 1 202 ? -2.499 9.782 28.178 1.00 86.00 202 ASN A O 1
ATOM 1498 N N . GLY A 1 203 ? -2.565 7.560 28.464 1.00 86.94 203 GLY A N 1
ATOM 1499 C CA . GLY A 1 203 ? -3.184 7.233 27.177 1.00 86.94 203 GLY A CA 1
ATOM 1500 C C . GLY A 1 203 ? -2.231 7.282 25.976 1.00 86.94 203 GLY A C 1
ATOM 1501 O O . GLY A 1 203 ? -2.681 7.097 24.849 1.00 86.94 203 GLY A O 1
ATOM 1502 N N . ILE A 1 204 ? -0.936 7.514 26.206 1.00 85.25 204 ILE A N 1
ATOM 1503 C CA . ILE A 1 204 ? 0.117 7.627 25.185 1.00 85.25 204 ILE A CA 1
ATOM 1504 C C . ILE A 1 204 ? 1.105 6.465 25.330 1.00 85.25 204 ILE A C 1
ATOM 1506 O O . ILE A 1 204 ? 1.333 5.714 24.382 1.00 85.25 204 ILE A O 1
ATOM 1510 N N . SER A 1 205 ? 1.660 6.283 26.528 1.00 92.75 205 SER A N 1
ATOM 1511 C CA . SER A 1 205 ? 2.665 5.261 26.824 1.00 92.75 205 SER A CA 1
ATOM 1512 C C . SER A 1 205 ? 2.001 4.041 27.446 1.00 92.75 205 SER A C 1
ATOM 1514 O O . SER A 1 205 ? 1.518 4.107 28.576 1.00 92.75 205 SER A O 1
ATOM 1516 N N . PHE A 1 206 ? 1.973 2.932 26.712 1.00 97.06 206 PHE A N 1
ATOM 1517 C CA . PHE A 1 206 ? 1.371 1.676 27.154 1.00 97.06 206 PHE A CA 1
ATOM 1518 C C . PHE A 1 206 ? 2.447 0.688 27.605 1.00 97.06 206 PHE A C 1
ATOM 1520 O O . PHE A 1 206 ? 3.441 0.485 26.912 1.00 97.06 206 PHE A O 1
ATOM 1527 N N . LEU A 1 207 ? 2.228 0.068 28.764 1.00 95.31 207 LEU A N 1
ATOM 1528 C CA . LEU A 1 207 ? 3.088 -0.962 29.339 1.00 95.31 207 LEU A CA 1
ATOM 1529 C C . LEU A 1 207 ? 2.353 -2.300 29.360 1.00 95.31 207 LEU A C 1
ATOM 1531 O O . LEU A 1 207 ? 1.160 -2.355 29.668 1.00 95.31 207 LEU A O 1
ATOM 1535 N N . SER A 1 208 ? 3.069 -3.385 29.064 1.00 96.75 208 SER A N 1
ATOM 1536 C CA . SER A 1 208 ? 2.520 -4.738 29.142 1.00 96.75 208 SER A CA 1
ATOM 1537 C C . SER A 1 208 ? 2.187 -5.103 30.588 1.00 96.75 208 SER A C 1
ATOM 1539 O O . SER A 1 208 ? 3.050 -5.085 31.461 1.00 96.75 208 SER A O 1
ATOM 1541 N N . MET A 1 209 ? 0.928 -5.459 30.833 1.00 93.75 209 MET A N 1
ATOM 1542 C CA . MET A 1 209 ? 0.461 -5.948 32.129 1.00 93.75 209 MET A CA 1
ATOM 1543 C C . MET A 1 209 ? 0.632 -7.458 32.241 1.00 93.75 209 MET A C 1
ATOM 1545 O O . MET A 1 209 ? 1.106 -7.965 33.253 1.00 93.75 209 MET A O 1
ATOM 1549 N N . ILE A 1 210 ? 0.171 -8.181 31.216 1.00 94.81 210 ILE A N 1
ATOM 1550 C CA . ILE A 1 210 ? 0.124 -9.641 31.213 1.00 94.81 210 ILE A CA 1
ATOM 1551 C C . IL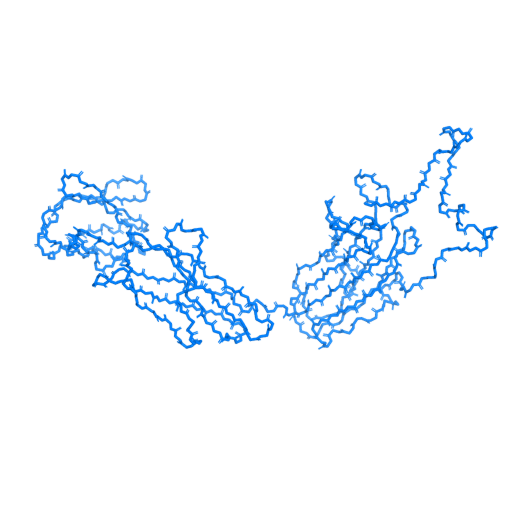E A 1 210 ? 0.059 -10.178 29.784 1.00 94.81 210 ILE A C 1
ATOM 1553 O O . ILE A 1 210 ? -0.572 -9.581 28.908 1.00 94.81 210 ILE A O 1
ATOM 1557 N N . VAL A 1 211 ? 0.685 -11.334 29.574 1.00 94.50 211 VAL A N 1
ATOM 1558 C CA . VAL A 1 211 ? 0.538 -12.141 28.361 1.00 94.50 211 VAL A CA 1
ATOM 1559 C C . VAL A 1 211 ? -0.500 -13.226 28.631 1.00 94.50 211 VAL A C 1
ATOM 1561 O O . VAL A 1 211 ? -0.384 -14.000 29.579 1.00 94.50 211 VAL A O 1
ATOM 1564 N N . LEU A 1 212 ? -1.536 -13.258 27.806 1.00 92.38 212 LEU A N 1
ATOM 1565 C CA . LEU A 1 212 ? -2.670 -14.164 27.886 1.00 92.38 212 LEU A CA 1
ATOM 1566 C C . LEU A 1 212 ? -2.601 -15.174 26.741 1.00 92.38 212 LEU A C 1
ATOM 1568 O O . LEU A 1 212 ? -2.176 -14.856 25.628 1.00 92.38 212 LEU A O 1
ATOM 1572 N N . ASN A 1 213 ? -3.068 -16.392 27.008 1.00 88.25 213 ASN A N 1
ATOM 1573 C CA . ASN A 1 213 ? -3.239 -17.389 25.958 1.00 88.25 213 ASN A CA 1
ATOM 1574 C C . ASN A 1 213 ? -4.346 -16.978 24.968 1.00 88.25 213 ASN A C 1
ATOM 1576 O O . ASN A 1 213 ? -5.211 -16.149 25.271 1.00 88.25 213 ASN A O 1
ATOM 1580 N N . GLN A 1 214 ? -4.351 -17.619 23.799 1.00 82.81 214 GLN A N 1
ATOM 1581 C CA . GLN A 1 214 ? -5.280 -17.307 22.715 1.00 82.81 214 GLN A 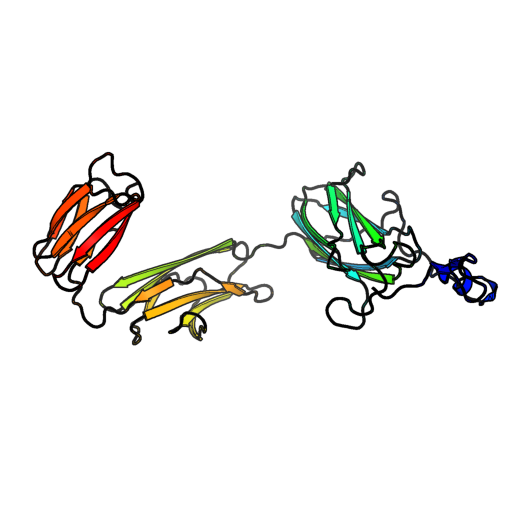CA 1
ATOM 1582 C C . GLN A 1 214 ? -6.755 -17.630 22.994 1.00 82.81 214 GLN A C 1
ATOM 1584 O O . GLN A 1 214 ? -7.620 -17.161 22.255 1.00 82.81 214 GLN A O 1
ATOM 1589 N N . ALA A 1 215 ? -7.079 -18.405 24.034 1.00 87.00 215 ALA A N 1
ATOM 1590 C CA . ALA A 1 215 ? -8.453 -18.763 24.396 1.00 87.00 215 ALA A CA 1
ATOM 1591 C C . ALA A 1 215 ? -9.082 -17.770 25.388 1.00 87.00 215 ALA A C 1
ATOM 1593 O O . ALA A 1 215 ? -10.306 -17.645 25.451 1.00 87.00 215 ALA A O 1
ATOM 1594 N N . THR A 1 216 ? -8.272 -17.018 26.137 1.00 90.06 216 THR A N 1
ATOM 1595 C CA . THR A 1 216 ? -8.767 -16.026 27.096 1.00 90.06 216 THR A CA 1
ATOM 1596 C C . THR A 1 216 ? -9.526 -14.906 26.375 1.00 90.06 216 THR A C 1
ATOM 1598 O O . THR A 1 216 ? -9.063 -14.355 25.375 1.00 90.06 216 THR A O 1
ATOM 1601 N N . ARG A 1 217 ? -10.721 -14.566 26.872 1.00 91.06 217 ARG A N 1
ATOM 1602 C CA . ARG A 1 217 ? -11.593 -13.502 26.323 1.00 91.06 217 ARG A CA 1
ATOM 1603 C C . ARG A 1 217 ? -11.982 -12.438 27.344 1.00 91.06 217 ARG A C 1
ATOM 1605 O O . ARG A 1 217 ? -12.769 -11.548 27.033 1.00 91.06 217 ARG A O 1
ATOM 1612 N N . ASN A 1 218 ? -11.491 -12.556 28.574 1.00 92.12 218 ASN A N 1
ATOM 1613 C CA . ASN A 1 218 ? -11.788 -11.623 29.647 1.00 92.12 218 ASN A CA 1
ATOM 1614 C C . ASN A 1 218 ? -10.620 -11.502 30.630 1.00 92.12 218 ASN A C 1
ATOM 1616 O O . ASN A 1 218 ? -9.791 -12.402 30.745 1.00 92.12 218 ASN A O 1
ATOM 1620 N N . PHE A 1 219 ? -10.568 -10.372 31.331 1.00 92.50 219 PHE A N 1
ATOM 1621 C CA . PHE A 1 219 ? -9.605 -10.106 32.393 1.00 92.50 219 PHE A CA 1
ATOM 1622 C C . PHE A 1 219 ? -10.223 -9.156 33.419 1.00 92.50 219 PHE A C 1
ATOM 1624 O O . PHE A 1 219 ? -11.030 -8.294 33.068 1.00 92.50 219 PHE A O 1
ATOM 1631 N N . ARG A 1 220 ? -9.853 -9.292 34.694 1.00 90.31 220 ARG A N 1
ATOM 1632 C CA . ARG A 1 220 ? -10.256 -8.350 35.744 1.00 90.31 220 ARG A CA 1
ATOM 1633 C C . ARG A 1 220 ? -9.032 -7.763 36.415 1.00 90.31 220 ARG A C 1
ATOM 1635 O O . ARG A 1 220 ? -8.105 -8.489 36.756 1.00 90.31 220 ARG A O 1
ATOM 1642 N N . TYR A 1 221 ? -9.066 -6.457 36.639 1.00 90.19 221 TYR A N 1
ATOM 1643 C CA . TYR A 1 221 ? -7.974 -5.736 37.270 1.00 90.19 221 TYR A CA 1
ATOM 1644 C C . TYR A 1 221 ? -8.494 -4.631 38.173 1.00 90.19 221 TYR A C 1
ATOM 1646 O O . TYR A 1 221 ? -9.376 -3.869 37.790 1.00 90.19 221 TYR A O 1
ATOM 1654 N N . LYS A 1 222 ? -7.926 -4.508 39.368 1.00 87.38 222 LYS A N 1
ATOM 1655 C CA . LYS A 1 222 ? -8.198 -3.383 40.255 1.00 87.38 222 LYS A CA 1
ATOM 1656 C C . LYS A 1 222 ? -7.090 -2.356 40.077 1.00 87.38 222 LYS A C 1
ATOM 1658 O O . LYS A 1 222 ? -5.991 -2.545 40.588 1.00 87.38 222 LYS A O 1
ATOM 1663 N N . SER A 1 223 ? -7.376 -1.300 39.320 1.00 84.31 223 SER A N 1
ATOM 1664 C CA . SER A 1 223 ? -6.400 -0.233 39.112 1.00 84.31 223 SER A CA 1
ATOM 1665 C C . SER A 1 223 ? -6.192 0.572 40.394 1.00 84.31 223 SER A C 1
ATOM 1667 O O . SER A 1 223 ? -7.094 0.664 41.226 1.00 84.31 223 SER A O 1
ATOM 1669 N N . LEU A 1 224 ? -5.013 1.172 40.545 1.00 81.69 224 LEU A N 1
ATOM 1670 C CA . LEU A 1 224 ? -4.724 2.163 41.587 1.00 81.69 224 LEU A CA 1
ATOM 1671 C C . LEU A 1 224 ? -4.790 3.601 41.049 1.00 81.69 224 LEU A C 1
ATOM 1673 O O . LEU A 1 224 ? -4.790 4.552 41.826 1.00 81.69 224 LEU A O 1
ATOM 1677 N N . HIS A 1 225 ? -4.878 3.771 39.727 1.00 81.75 225 HIS A N 1
ATOM 1678 C CA . HIS A 1 225 ? -4.921 5.081 39.083 1.00 81.75 225 HIS A CA 1
ATOM 1679 C C . HIS A 1 225 ? -6.367 5.576 38.934 1.00 81.75 225 HIS A C 1
ATOM 1681 O O . HIS A 1 225 ? -7.250 4.766 38.657 1.00 81.75 225 HIS A O 1
ATOM 1687 N N . PRO A 1 226 ? -6.647 6.888 39.057 1.00 79.94 226 PRO A N 1
ATOM 1688 C CA . PRO A 1 226 ? -8.000 7.434 38.882 1.00 79.94 226 PRO A CA 1
ATOM 1689 C C . PRO A 1 226 ? -8.596 7.151 37.499 1.00 79.94 226 PRO A C 1
ATOM 1691 O O . PRO A 1 226 ? -9.799 6.960 37.355 1.00 79.94 226 PRO A O 1
ATOM 1694 N N . VAL A 1 227 ? -7.744 7.104 36.477 1.00 86.31 227 VAL A N 1
ATOM 1695 C CA . VAL A 1 227 ? -8.091 6.732 35.107 1.00 86.31 227 VAL A CA 1
ATOM 1696 C C . VAL A 1 227 ? -7.063 5.722 34.626 1.00 86.31 227 VAL A C 1
ATOM 1698 O O . VAL A 1 227 ? -5.882 5.825 34.949 1.00 86.31 227 VAL A O 1
ATOM 1701 N N . THR A 1 228 ? -7.499 4.721 33.875 1.00 92.81 228 THR A N 1
ATOM 1702 C CA . THR A 1 228 ? -6.608 3.761 33.230 1.00 92.81 228 THR A CA 1
ATOM 1703 C C . THR A 1 228 ? -7.095 3.489 31.822 1.00 92.81 228 THR A C 1
ATOM 1705 O O . THR A 1 228 ? -8.280 3.245 31.590 1.00 92.81 228 THR A O 1
ATOM 1708 N N . TYR A 1 229 ? -6.161 3.545 30.884 1.00 95.69 229 TYR A N 1
ATOM 1709 C CA . TYR A 1 229 ? -6.379 3.223 29.485 1.00 95.69 229 TYR A CA 1
ATOM 1710 C C . TYR A 1 229 ? -5.884 1.805 29.245 1.00 95.69 229 TYR A C 1
ATOM 1712 O O . TYR A 1 229 ? -4.798 1.453 29.697 1.00 95.69 229 TYR A O 1
ATOM 1720 N N . TYR A 1 230 ? -6.659 1.007 28.527 1.00 96.94 230 TYR A N 1
ATOM 1721 C CA . TYR A 1 230 ? -6.331 -0.365 28.170 1.00 96.94 230 TYR A CA 1
ATOM 1722 C C . TYR A 1 230 ? -6.330 -0.524 26.664 1.00 96.94 230 TYR A C 1
ATOM 1724 O O . TYR A 1 230 ? -7.166 0.058 25.975 1.00 96.94 230 TYR A O 1
ATOM 1732 N N . ARG A 1 231 ? -5.441 -1.371 26.163 1.00 97.62 231 ARG A N 1
ATOM 1733 C CA . ARG A 1 231 ? -5.530 -1.920 24.810 1.00 97.62 231 ARG A CA 1
ATOM 1734 C C . ARG A 1 231 ? -5.001 -3.345 24.811 1.00 97.62 231 ARG A C 1
ATOM 1736 O O . ARG A 1 231 ? -4.265 -3.741 25.715 1.00 97.62 231 ARG A O 1
ATOM 1743 N N . LEU A 1 232 ? -5.384 -4.110 23.804 1.00 97.25 232 LEU A N 1
ATOM 1744 C CA . LEU A 1 232 ? -4.850 -5.439 23.564 1.00 97.25 232 LEU A CA 1
ATOM 1745 C C . LEU A 1 232 ? -3.920 -5.408 22.360 1.00 97.25 232 LEU A C 1
ATOM 1747 O O . LEU A 1 232 ? -4.162 -4.674 21.401 1.00 97.25 232 LEU A O 1
ATOM 1751 N N . LYS A 1 233 ? -2.895 -6.251 22.412 1.00 96.19 233 LYS A N 1
ATOM 1752 C CA . LYS A 1 233 ? -1.972 -6.518 21.318 1.00 96.19 233 LYS A CA 1
ATOM 1753 C C . LYS A 1 233 ? -1.969 -8.011 21.014 1.00 96.19 233 LYS A C 1
ATOM 1755 O O . LYS A 1 233 ? -1.536 -8.805 21.844 1.00 96.19 233 LYS A O 1
ATOM 1760 N N . ALA A 1 234 ? -2.493 -8.402 19.862 1.00 93.19 234 ALA A N 1
ATOM 1761 C CA . ALA A 1 234 ? -2.451 -9.775 19.380 1.00 93.19 234 ALA A CA 1
ATOM 1762 C C . ALA A 1 234 ? -1.147 -10.001 18.614 1.00 93.19 234 ALA A C 1
ATOM 1764 O O . ALA A 1 234 ? -0.753 -9.148 17.822 1.00 93.19 234 ALA A O 1
ATOM 1765 N N . ILE A 1 235 ? -0.503 -11.142 18.849 1.00 90.00 235 ILE A N 1
ATOM 1766 C CA . ILE A 1 235 ? 0.712 -11.571 18.152 1.00 90.00 235 ILE A CA 1
ATOM 1767 C C . ILE A 1 235 ? 0.356 -12.817 17.351 1.00 90.00 235 ILE A C 1
ATOM 1769 O O . ILE A 1 235 ? -0.152 -13.789 17.909 1.00 90.00 235 ILE A O 1
ATOM 1773 N N . THR A 1 236 ? 0.602 -12.773 16.053 1.00 87.25 236 THR A N 1
ATOM 1774 C CA . THR A 1 236 ? 0.344 -13.870 15.107 1.00 87.25 236 THR A CA 1
ATOM 1775 C C . THR A 1 236 ? 1.445 -14.936 15.150 1.00 87.25 236 THR A C 1
ATOM 1777 O O . THR A 1 236 ? 2.522 -14.693 15.698 1.00 87.25 236 THR A O 1
ATOM 1780 N N . VAL A 1 237 ? 1.181 -16.145 14.646 1.00 79.00 237 VAL A N 1
ATOM 1781 C CA . VAL A 1 237 ? 2.170 -17.244 14.641 1.00 79.00 237 VAL A CA 1
ATOM 1782 C C . VAL A 1 237 ? 3.205 -17.059 13.524 1.00 79.00 237 VAL A C 1
ATOM 1784 O O . VAL A 1 237 ? 4.405 -17.202 13.762 1.00 79.00 237 VAL A O 1
ATOM 1787 N N . ASN A 1 238 ? 2.768 -16.701 12.319 1.00 66.69 238 ASN A N 1
ATOM 1788 C CA . ASN A 1 238 ? 3.597 -16.540 11.132 1.00 66.69 238 ASN A CA 1
ATOM 1789 C C . ASN A 1 238 ? 4.179 -15.123 11.067 1.00 66.69 238 ASN A C 1
ATOM 1791 O O . ASN A 1 238 ? 3.539 -14.158 10.651 1.00 66.69 238 ASN A O 1
ATOM 1795 N N . GLY A 1 239 ? 5.449 -15.002 11.451 1.00 62.34 239 GLY A N 1
ATOM 1796 C CA . GLY A 1 239 ? 6.186 -13.737 11.380 1.00 62.34 239 GLY A CA 1
ATOM 1797 C C . GLY A 1 239 ? 5.898 -12.767 12.528 1.00 62.34 239 GLY A C 1
ATOM 1798 O O . GLY A 1 239 ? 6.312 -11.616 12.442 1.00 62.34 239 GLY A O 1
ATOM 1799 N N . GLU A 1 240 ? 5.211 -13.223 13.582 1.00 81.38 240 GLU A N 1
ATOM 1800 C CA . GLU A 1 240 ? 5.014 -12.505 14.853 1.00 81.38 240 GLU A CA 1
ATOM 1801 C C . GLU A 1 240 ? 4.497 -11.066 14.701 1.00 81.38 240 GLU A C 1
ATOM 1803 O O . GLU A 1 240 ? 4.826 -10.174 15.484 1.00 81.38 240 GLU A O 1
ATOM 1808 N N . LYS A 1 241 ? 3.656 -10.828 13.690 1.00 80.44 241 LYS A N 1
ATOM 1809 C CA . LYS A 1 241 ? 3.053 -9.515 13.447 1.00 80.44 241 LYS A CA 1
ATOM 1810 C C . LYS A 1 241 ? 2.115 -9.134 14.587 1.00 80.44 241 LYS A C 1
ATOM 1812 O O . LYS A 1 241 ? 1.357 -9.975 15.085 1.00 80.44 241 LYS A O 1
ATOM 1817 N N . GLU A 1 242 ? 2.141 -7.851 14.936 1.00 90.06 242 GLU A N 1
ATOM 1818 C CA . GLU A 1 242 ? 1.380 -7.273 16.040 1.00 90.06 242 GLU A CA 1
ATOM 1819 C C . GLU A 1 242 ? 0.133 -6.524 15.544 1.00 90.06 242 GLU A C 1
ATOM 1821 O O . GLU A 1 242 ? 0.215 -5.672 14.659 1.00 90.06 242 GLU A O 1
ATOM 1826 N N . TYR A 1 243 ? -1.019 -6.796 16.162 1.00 90.81 243 TYR A N 1
ATOM 1827 C CA . TYR A 1 243 ? -2.296 -6.131 15.875 1.00 90.81 243 TYR A CA 1
ATOM 1828 C C . TYR A 1 243 ? -2.865 -5.511 17.144 1.00 90.81 243 TYR A C 1
ATOM 1830 O O . TYR A 1 243 ? -2.948 -6.177 18.175 1.00 90.81 243 TYR A O 1
ATOM 1838 N N . LEU A 1 244 ? -3.279 -4.246 17.076 1.00 94.06 244 LEU A N 1
ATOM 1839 C CA . LEU A 1 244 ? -3.816 -3.512 18.222 1.00 94.06 244 LEU A CA 1
ATOM 1840 C C . LEU A 1 244 ? -5.344 -3.445 18.186 1.00 94.06 244 LEU A C 1
ATOM 1842 O O . LEU A 1 244 ? -5.946 -3.252 17.131 1.00 94.06 244 LEU A O 1
ATOM 1846 N N . SER A 1 245 ? -5.970 -3.556 19.357 1.00 94.62 245 SER A N 1
ATOM 1847 C CA . SER A 1 245 ? -7.386 -3.229 19.531 1.00 94.62 245 SER A CA 1
ATOM 1848 C C . SER A 1 245 ? -7.611 -1.716 19.615 1.00 94.62 245 SER A C 1
ATOM 1850 O O . SER A 1 245 ? -6.675 -0.921 19.731 1.00 94.62 245 SER A O 1
ATOM 1852 N N . ASN A 1 246 ? -8.879 -1.306 19.697 1.00 93.25 246 ASN A N 1
ATOM 1853 C CA . ASN A 1 246 ? -9.225 0.016 20.219 1.00 93.25 246 ASN A CA 1
ATOM 1854 C C . ASN A 1 246 ? -8.685 0.225 21.648 1.00 93.25 246 ASN A C 1
ATOM 1856 O O . ASN A 1 246 ? -8.476 -0.736 22.396 1.00 93.25 246 ASN A O 1
ATOM 1860 N N . VAL A 1 247 ? -8.537 1.493 22.040 1.00 95.62 247 VAL A N 1
ATOM 1861 C CA . VAL A 1 247 ? -8.244 1.878 23.426 1.00 95.62 247 VAL A CA 1
ATOM 1862 C C . VAL A 1 247 ? -9.553 1.969 24.214 1.00 95.62 247 VAL A C 1
ATOM 1864 O O . VAL A 1 247 ? -10.510 2.605 23.772 1.00 95.62 247 VAL A O 1
ATOM 1867 N N . LEU A 1 248 ? -9.600 1.328 25.379 1.00 92.56 248 LEU A N 1
ATOM 1868 C CA . LEU A 1 248 ? -10.691 1.417 26.345 1.00 92.56 248 LEU A CA 1
ATOM 1869 C C . LEU A 1 248 ? -10.239 2.236 27.555 1.00 92.56 248 LEU A C 1
ATOM 1871 O O . LEU A 1 248 ? -9.274 1.874 28.221 1.00 92.56 248 LEU A O 1
ATOM 1875 N N . THR A 1 249 ? -10.975 3.289 27.891 1.00 93.56 249 THR A N 1
ATOM 1876 C CA . THR A 1 249 ? -10.705 4.109 29.079 1.00 93.56 249 THR A CA 1
ATOM 1877 C C . THR A 1 249 ? -11.679 3.756 30.191 1.00 93.56 249 THR A C 1
ATOM 1879 O O . THR A 1 249 ? -12.888 3.889 30.011 1.00 93.56 249 THR A O 1
ATOM 1882 N N . LEU A 1 250 ? -11.166 3.365 31.355 1.00 89.00 250 LEU A N 1
ATOM 1883 C CA . LEU A 1 250 ? -11.962 3.132 32.559 1.00 89.00 250 LEU A CA 1
ATOM 1884 C C . LEU A 1 250 ? -11.470 4.033 33.688 1.00 89.00 250 LEU A C 1
ATOM 1886 O O . LEU A 1 250 ? -10.270 4.249 33.851 1.00 89.00 250 LEU A O 1
ATOM 1890 N N . LYS A 1 251 ? -12.408 4.583 34.457 1.00 86.62 251 LYS A N 1
ATOM 1891 C CA . LYS A 1 251 ? -12.108 5.446 35.597 1.00 86.62 251 LYS A CA 1
ATOM 1892 C C . LYS A 1 251 ? -12.380 4.682 36.879 1.00 86.62 251 LYS A C 1
ATOM 1894 O O . LYS A 1 251 ? -13.472 4.151 37.056 1.00 86.62 251 LYS A O 1
ATOM 1899 N N . ASN A 1 252 ? -11.413 4.667 37.783 1.00 74.81 252 ASN A N 1
ATOM 1900 C CA . ASN A 1 252 ? -11.667 4.233 39.141 1.00 74.81 252 ASN A CA 1
ATOM 1901 C C . ASN A 1 252 ? -12.532 5.291 39.816 1.00 74.81 252 ASN A C 1
ATOM 1903 O O . ASN A 1 252 ? -12.100 6.427 40.010 1.00 74.81 252 ASN A O 1
ATOM 1907 N N . ASN A 1 253 ? -13.741 4.912 40.214 1.00 60.47 253 ASN A N 1
ATOM 1908 C CA . ASN A 1 253 ? -14.577 5.743 41.069 1.00 60.47 253 ASN A CA 1
ATOM 1909 C C . ASN A 1 253 ? -13.980 5.733 42.481 1.00 60.47 253 ASN A C 1
ATOM 1911 O O . ASN A 1 253 ? -14.431 5.002 43.358 1.00 60.47 253 ASN A O 1
ATOM 1915 N N . SER A 1 254 ? -12.926 6.516 42.701 1.00 47.47 254 SER A N 1
ATOM 1916 C CA . SER A 1 254 ? -12.186 6.545 43.962 1.00 47.47 254 SER A CA 1
ATOM 1917 C C . SER A 1 254 ? -12.934 7.228 45.113 1.00 47.47 254 SER A C 1
ATOM 1919 O O . SER A 1 254 ? -12.364 7.307 46.189 1.00 47.47 254 SER A O 1
ATOM 1921 N N . ASN A 1 255 ? -14.193 7.671 44.947 1.00 43.59 255 ASN A N 1
ATOM 1922 C CA . ASN A 1 255 ? -14.959 8.329 46.021 1.00 43.59 255 ASN A CA 1
ATOM 1923 C C . ASN A 1 255 ? -16.495 8.209 45.958 1.00 43.59 255 ASN A C 1
ATOM 1925 O O . ASN A 1 255 ? -17.188 8.953 46.647 1.00 43.59 255 ASN A O 1
ATOM 1929 N N . GLN A 1 256 ? -17.074 7.286 45.189 1.00 45.28 256 GLN A N 1
ATOM 1930 C CA . GLN A 1 256 ? -18.524 7.081 45.232 1.00 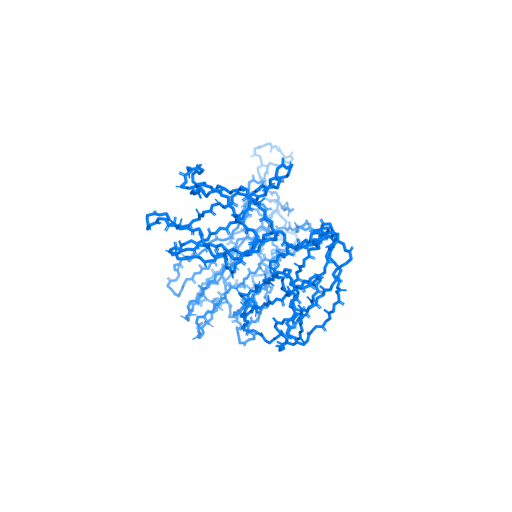45.28 256 GLN A CA 1
ATOM 1931 C C . GLN A 1 256 ? -18.844 5.590 45.292 1.00 45.28 256 GLN A C 1
ATOM 1933 O O . GLN A 1 256 ? -18.593 4.851 44.345 1.00 45.28 256 GLN A O 1
ATOM 1938 N N . GLN A 1 257 ? -19.471 5.153 46.390 1.00 47.31 257 GLN A N 1
ATOM 1939 C CA . GLN A 1 257 ? -20.564 4.191 46.243 1.00 47.31 257 GLN A CA 1
ATOM 1940 C C . GLN A 1 257 ? -21.424 4.728 45.098 1.00 47.31 257 GLN A C 1
ATOM 1942 O O . GLN A 1 257 ? -21.953 5.826 45.248 1.00 47.31 257 GLN A O 1
ATOM 1947 N N . GLU A 1 258 ? -21.449 4.048 43.950 1.00 54.16 258 GLU A N 1
ATOM 1948 C CA . GLU A 1 258 ? -22.091 4.540 42.726 1.00 54.16 258 GLU A CA 1
ATOM 1949 C C . GLU A 1 258 ? -23.480 5.097 43.059 1.00 54.16 258 GLU A C 1
ATOM 1951 O O . GLU A 1 258 ? -24.401 4.345 43.388 1.00 54.16 258 GLU A O 1
ATOM 1956 N N . GLN A 1 259 ? -23.603 6.431 43.064 1.00 66.19 259 GLN A N 1
ATOM 1957 C CA . GLN A 1 259 ? -24.807 7.087 43.571 1.00 66.19 259 GLN A CA 1
ATOM 1958 C C . GLN A 1 259 ? -26.001 6.842 42.650 1.00 66.19 259 GLN A C 1
ATOM 1960 O O . GLN A 1 259 ? -27.156 6.886 43.074 1.00 66.19 259 GLN A O 1
ATOM 1965 N N . VAL A 1 260 ? -25.718 6.549 41.381 1.00 73.06 260 VAL A N 1
ATOM 1966 C CA . VAL A 1 260 ? -26.685 6.166 40.363 1.00 73.06 260 VAL A CA 1
ATOM 1967 C C . VAL A 1 260 ? -26.041 5.116 39.449 1.00 73.06 260 VAL A C 1
ATOM 1969 O O . VAL A 1 260 ? -24.961 5.341 38.915 1.00 73.06 260 VAL A O 1
ATOM 1972 N N . GLN A 1 261 ? -26.700 3.974 39.267 1.00 80.31 261 GLN A N 1
ATOM 1973 C CA . GLN A 1 261 ? -26.290 2.856 38.417 1.00 80.31 261 GLN A CA 1
ATOM 1974 C C . GLN A 1 261 ? -27.366 2.583 37.367 1.00 80.31 261 GLN A C 1
ATOM 1976 O O . GLN A 1 261 ? -28.529 2.342 37.703 1.00 80.31 261 GLN A O 1
ATOM 1981 N N . LEU A 1 262 ? -26.973 2.561 36.096 1.00 81.62 262 LEU A N 1
ATOM 1982 C CA . LEU A 1 262 ? -27.835 2.124 35.001 1.00 81.62 262 LEU A CA 1
ATOM 1983 C C . LEU A 1 262 ? -27.832 0.600 34.899 1.00 81.62 262 LEU A C 1
ATOM 1985 O O . LEU A 1 262 ? -26.772 -0.020 34.904 1.00 81.62 262 LEU A O 1
ATOM 1989 N N . SER A 1 263 ? -29.007 -0.015 34.747 1.00 76.38 263 SER A N 1
ATOM 1990 C CA . SER A 1 263 ? -29.077 -1.458 34.467 1.00 76.38 263 SER A CA 1
ATOM 1991 C C . SER A 1 263 ? -28.586 -1.804 33.056 1.00 76.38 263 SER A C 1
ATOM 1993 O O . SER A 1 263 ? -28.100 -2.906 32.829 1.00 76.38 263 SER A O 1
ATOM 1995 N N . SER A 1 264 ? -28.733 -0.877 32.106 1.00 75.19 264 SER A N 1
ATOM 1996 C CA . SER A 1 264 ? -28.276 -1.008 30.721 1.00 75.19 264 SER A CA 1
ATOM 1997 C C . SER A 1 264 ? -28.200 0.373 30.071 1.00 75.19 264 SER A C 1
ATOM 1999 O O . SER A 1 264 ? -29.004 1.251 30.387 1.00 75.19 264 SER A O 1
ATOM 2001 N N . ASN A 1 265 ? -27.263 0.551 29.140 1.00 77.88 265 ASN A N 1
ATOM 2002 C CA . ASN A 1 265 ? -27.217 1.709 28.247 1.00 77.88 265 ASN A CA 1
ATOM 2003 C C . ASN A 1 265 ? -27.978 1.477 26.930 1.00 77.88 265 ASN A C 1
ATOM 2005 O O . ASN A 1 265 ? -28.206 2.429 26.194 1.00 77.88 265 ASN A O 1
ATOM 2009 N N . ILE A 1 266 ? -28.399 0.241 26.643 1.00 85.62 266 ILE A N 1
ATOM 2010 C CA . ILE A 1 266 ? -29.362 -0.080 25.586 1.00 85.62 266 ILE A CA 1
ATOM 2011 C C . ILE A 1 266 ? -30.732 -0.219 26.243 1.00 85.62 266 ILE A C 1
ATOM 2013 O O . ILE A 1 266 ? -30.927 -1.087 27.100 1.00 85.62 266 ILE A O 1
ATOM 2017 N N . ILE A 1 267 ? -31.664 0.649 25.869 1.00 88.44 267 ILE A N 1
ATOM 2018 C CA . ILE A 1 267 ? -32.965 0.783 26.526 1.00 88.44 267 ILE A CA 1
ATOM 2019 C C . ILE A 1 267 ? -34.112 0.577 25.535 1.00 88.44 267 ILE A C 1
ATOM 2021 O O . ILE A 1 267 ? -33.938 0.704 24.326 1.00 88.44 267 ILE A O 1
ATOM 2025 N N . THR A 1 268 ? -35.302 0.280 26.053 1.00 88.38 268 THR A N 1
ATOM 2026 C CA . THR A 1 268 ? -36.533 0.185 25.257 1.00 88.38 268 THR A CA 1
ATOM 2027 C C . THR A 1 268 ? -37.483 1.318 25.646 1.00 88.38 268 THR A C 1
ATOM 2029 O O . THR A 1 268 ? -37.202 2.483 25.376 1.00 88.38 268 THR A O 1
ATOM 2032 N N . SER A 1 269 ? -38.605 1.019 26.297 1.00 90.44 269 SER A N 1
ATOM 2033 C CA . SER A 1 269 ? -39.555 2.017 26.798 1.00 90.44 269 SER A CA 1
ATOM 2034 C C . SER A 1 269 ? -39.148 2.610 28.145 1.00 90.44 269 SER A C 1
ATOM 2036 O O . SER A 1 269 ? -39.696 3.634 28.546 1.00 90.44 269 SER A O 1
ATOM 2038 N N . THR A 1 270 ? -38.211 1.983 28.859 1.00 92.00 270 THR A N 1
ATOM 2039 C CA . THR A 1 270 ? -37.810 2.404 30.202 1.00 92.00 270 THR A CA 1
ATOM 2040 C C . THR A 1 270 ? -36.303 2.388 30.396 1.00 92.00 270 THR A C 1
ATOM 2042 O O . THR A 1 270 ? -35.584 1.540 29.866 1.00 92.00 270 THR A O 1
ATOM 2045 N N . ILE A 1 271 ? -35.836 3.328 31.213 1.00 93.00 271 ILE A N 1
ATOM 2046 C CA . ILE A 1 271 ? -34.493 3.335 31.784 1.00 93.00 271 ILE A CA 1
ATOM 2047 C C . ILE A 1 271 ? -34.634 2.828 33.215 1.00 93.00 271 ILE A C 1
ATOM 2049 O O . ILE A 1 271 ? -35.294 3.467 34.038 1.00 93.00 271 ILE A O 1
ATOM 2053 N N . ASN A 1 272 ? -34.034 1.675 33.506 1.00 88.75 272 ASN A N 1
ATOM 2054 C CA . ASN A 1 272 ? -33.978 1.127 34.858 1.00 88.75 272 ASN A CA 1
ATOM 2055 C C . ASN A 1 272 ? -32.708 1.630 35.545 1.00 88.75 272 ASN A C 1
ATOM 2057 O O . ASN A 1 272 ? -31.599 1.434 35.039 1.00 88.75 272 ASN A O 1
ATOM 2061 N N . ILE A 1 273 ? -32.890 2.305 36.678 1.00 91.81 273 ILE A N 1
ATOM 2062 C CA . ILE A 1 273 ? -31.827 3.034 37.365 1.00 91.81 273 ILE A CA 1
ATOM 2063 C C . ILE A 1 273 ? -31.880 2.709 38.854 1.00 91.81 273 ILE A C 1
ATOM 2065 O O . ILE A 1 273 ? -32.896 2.947 39.504 1.00 91.81 273 ILE A O 1
ATOM 2069 N N . LYS A 1 274 ? -30.788 2.214 39.429 1.00 85.19 274 LYS A N 1
ATOM 2070 C CA . LYS A 1 274 ? -30.632 2.122 40.883 1.00 85.19 274 LYS A CA 1
ATOM 2071 C C . LYS A 1 274 ? -29.953 3.386 41.380 1.00 85.19 274 LYS A C 1
ATOM 2073 O O . LYS A 1 274 ? -28.934 3.769 40.827 1.00 85.19 274 LYS A O 1
ATOM 2078 N N . SER A 1 275 ? -30.471 4.022 42.417 1.00 88.62 275 SER A N 1
ATOM 2079 C CA . SER A 1 275 ? -29.838 5.190 43.020 1.00 88.62 275 SER A CA 1
ATOM 2080 C C . SER A 1 275 ? -29.639 5.007 44.521 1.00 88.62 275 SER A C 1
ATOM 2082 O O . SER A 1 275 ? -30.429 4.333 45.177 1.00 88.62 275 SER A O 1
ATOM 2084 N N . SER A 1 276 ? -28.567 5.564 45.078 1.00 82.50 276 SER A N 1
ATOM 2085 C CA . SER A 1 276 ? -28.306 5.562 46.518 1.00 82.50 276 SER A CA 1
ATOM 2086 C C . SER A 1 276 ? -29.039 6.694 47.247 1.00 82.50 276 SER A C 1
ATOM 2088 O O . SER A 1 276 ? -29.263 6.589 48.453 1.00 82.50 276 SER A O 1
ATOM 2090 N N . GLY A 1 277 ? -29.480 7.733 46.533 1.00 84.19 277 GLY A N 1
ATOM 2091 C CA . GLY A 1 277 ? -30.066 8.941 47.107 1.00 84.19 277 GLY A CA 1
ATOM 2092 C C . GLY A 1 277 ? -31.060 9.630 46.179 1.00 84.19 277 GLY A C 1
ATOM 2093 O O . GLY A 1 277 ? -31.573 9.034 45.233 1.00 84.19 277 GLY A O 1
ATOM 2094 N N . ASN A 1 278 ? -31.362 10.893 46.476 1.00 89.12 278 ASN A N 1
ATOM 2095 C CA . ASN A 1 278 ? -32.248 11.691 45.639 1.00 89.12 278 ASN A CA 1
ATOM 2096 C C . ASN A 1 278 ? -31.425 12.495 44.630 1.00 89.12 278 ASN A C 1
ATOM 2098 O O . ASN A 1 278 ? -30.650 13.358 45.036 1.00 89.12 278 ASN A O 1
ATOM 2102 N N . HIS A 1 279 ? -31.624 12.244 43.335 1.00 89.50 279 HIS A N 1
ATOM 2103 C CA . HIS A 1 279 ? -30.858 12.896 42.268 1.00 89.50 279 HIS A CA 1
ATOM 2104 C C . HIS A 1 279 ? -31.786 13.467 41.195 1.00 89.50 279 HIS A C 1
ATOM 2106 O O . HIS A 1 279 ? -32.515 12.698 40.561 1.00 89.50 279 HIS A O 1
ATOM 2112 N N . PRO A 1 280 ? -31.802 14.791 40.958 1.00 93.62 280 PRO A N 1
ATOM 2113 C CA . PRO A 1 280 ? -32.491 15.342 39.802 1.00 93.62 280 PRO A CA 1
ATOM 2114 C C . PRO A 1 280 ? -31.899 14.791 38.500 1.00 93.62 280 PRO A C 1
ATOM 2116 O O . PRO A 1 280 ? -30.682 14.642 38.365 1.00 93.62 280 PRO A O 1
ATOM 2119 N N . PHE A 1 281 ? -32.777 14.504 37.542 1.00 95.06 281 PHE A N 1
ATOM 2120 C CA . PHE A 1 281 ? -32.403 14.028 36.218 1.00 95.06 281 PHE A CA 1
ATOM 2121 C C . PHE A 1 281 ? -33.109 14.812 35.116 1.00 95.06 281 PHE A C 1
ATOM 2123 O O . PHE A 1 281 ? -34.229 15.300 35.289 1.00 95.06 281 PHE A O 1
ATOM 2130 N N . GLU A 1 282 ? -32.473 14.848 33.953 1.00 97.19 282 GLU A N 1
ATOM 2131 C CA . GLU A 1 282 ? -33.037 15.324 32.699 1.00 97.19 282 GLU A CA 1
ATOM 2132 C C . GLU A 1 282 ? -32.681 14.348 31.581 1.00 97.19 282 GLU A C 1
ATOM 2134 O O . GLU A 1 282 ? -31.520 13.994 31.394 1.00 97.19 282 GLU A O 1
ATOM 2139 N N . LEU A 1 283 ? -33.687 13.913 30.835 1.00 97.12 283 LEU A N 1
ATOM 2140 C CA . LEU A 1 283 ? -33.536 13.084 29.652 1.00 97.12 283 LEU A CA 1
ATOM 2141 C C . LEU A 1 283 ? -33.693 13.963 28.415 1.00 97.12 283 LEU A C 1
ATOM 2143 O O . LEU A 1 283 ? -34.692 14.671 28.284 1.00 97.12 283 LEU A O 1
ATOM 2147 N N . MET A 1 284 ? -32.732 13.893 27.504 1.00 97.31 284 MET A N 1
ATOM 2148 C CA . MET A 1 284 ? -32.678 14.682 26.276 1.00 97.31 284 MET A CA 1
ATOM 2149 C C . MET A 1 284 ? -32.442 13.783 25.061 1.00 97.31 284 MET A C 1
ATOM 2151 O O . MET A 1 284 ? -31.836 12.716 25.182 1.00 97.31 284 MET A O 1
ATOM 2155 N N . ASP A 1 285 ? -32.912 14.216 23.892 1.00 94.50 285 ASP A N 1
ATOM 2156 C CA . ASP A 1 285 ? -32.549 13.585 22.620 1.00 94.50 285 ASP A CA 1
ATOM 2157 C C . ASP A 1 285 ? -31.164 14.040 22.121 1.00 94.50 285 ASP A C 1
ATOM 2159 O O . ASP A 1 285 ? -30.509 14.897 22.722 1.00 94.50 285 ASP A O 1
ATOM 2163 N N . ALA A 1 286 ? -30.718 13.475 20.995 1.00 92.38 286 ALA A N 1
ATOM 2164 C CA . ALA A 1 286 ? -29.433 13.796 20.377 1.00 92.38 286 ALA A CA 1
ATOM 2165 C C . ALA A 1 286 ? -29.267 15.279 19.982 1.00 92.38 286 ALA A C 1
ATOM 2167 O O . ALA A 1 286 ? -28.138 15.740 19.831 1.00 92.38 286 ALA A O 1
ATOM 2168 N N . THR A 1 287 ? -30.365 16.027 19.823 1.00 92.94 287 THR A N 1
ATOM 2169 C CA . THR A 1 287 ? -30.349 17.466 19.506 1.00 92.94 287 THR A CA 1
ATOM 2170 C C . THR A 1 287 ? -30.264 18.342 20.759 1.00 92.94 287 THR A C 1
ATOM 2172 O O . THR A 1 287 ? -30.144 19.560 20.654 1.00 92.94 287 THR A O 1
ATOM 2175 N N . GLY A 1 288 ? -30.318 17.734 21.950 1.00 89.31 288 GLY A N 1
ATOM 2176 C CA . GLY A 1 288 ? -30.388 18.433 23.232 1.00 89.31 288 GLY A CA 1
ATOM 2177 C C . GLY A 1 288 ? -31.806 18.852 23.623 1.00 89.31 288 GLY A C 1
ATOM 2178 O O . GLY A 1 288 ? -31.984 19.545 24.625 1.00 89.31 288 GLY A O 1
ATOM 2179 N N . LYS A 1 289 ? -32.839 18.442 22.873 1.00 94.25 289 LYS A N 1
ATOM 2180 C CA . LYS A 1 289 ? -34.228 18.733 23.236 1.00 94.25 289 LYS A CA 1
ATOM 2181 C C . LYS A 1 289 ? -34.614 17.909 24.460 1.00 94.25 289 LYS A C 1
ATOM 2183 O O . LYS A 1 289 ? -34.474 16.686 24.476 1.00 94.25 289 LYS A O 1
ATOM 2188 N N . LEU A 1 290 ? -35.147 18.586 25.474 1.00 96.38 290 LEU A N 1
ATOM 2189 C CA . LEU A 1 290 ? -35.636 17.953 26.695 1.00 96.38 290 LEU A CA 1
ATOM 2190 C C . LEU A 1 290 ? -36.839 17.045 26.394 1.00 96.38 290 LEU A C 1
ATOM 2192 O O . LEU A 1 290 ? -37.855 17.494 25.864 1.00 96.38 290 LEU A O 1
ATOM 2196 N N . ILE A 1 291 ? -36.722 15.775 26.772 1.00 95.56 291 ILE A N 1
ATOM 2197 C CA . ILE A 1 291 ? -37.769 14.751 26.679 1.00 95.56 291 ILE A CA 1
ATOM 2198 C C . ILE A 1 291 ? -38.526 14.665 28.001 1.00 95.56 291 ILE A C 1
ATOM 2200 O O . ILE A 1 291 ? -39.754 14.678 28.027 1.00 95.56 291 ILE A O 1
ATOM 2204 N N . SER A 1 292 ? -37.795 14.545 29.109 1.00 95.88 292 SER A N 1
ATOM 2205 C CA . SER A 1 292 ? -38.377 14.485 30.448 1.00 95.88 292 SER A CA 1
ATOM 2206 C C . SER A 1 292 ? -37.387 14.978 31.494 1.00 95.88 292 SER A C 1
ATOM 2208 O O . SER A 1 292 ? -36.186 15.047 31.253 1.00 95.88 292 SER A O 1
ATOM 2210 N N . LYS A 1 293 ? -37.893 15.337 32.671 1.00 96.56 293 LYS A N 1
ATOM 2211 C CA . LYS A 1 293 ? -37.079 15.656 33.842 1.00 96.56 293 LYS A CA 1
ATOM 2212 C C . LYS A 1 293 ? -37.783 15.186 35.100 1.00 96.56 293 LYS A C 1
ATOM 2214 O O . LYS A 1 293 ? -39.011 15.099 35.122 1.00 96.56 293 LYS A O 1
ATOM 2219 N N . GLY A 1 294 ? -37.025 14.917 36.147 1.00 95.19 294 GLY A N 1
ATOM 2220 C CA . GLY A 1 294 ? -37.590 14.460 37.405 1.00 95.19 294 GLY A CA 1
ATOM 2221 C C . GLY A 1 294 ? -36.538 14.293 38.482 1.00 95.19 294 GLY A C 1
ATOM 2222 O O . GLY A 1 294 ? -35.464 14.883 38.417 1.00 95.19 294 GLY A O 1
ATOM 2223 N N . MET A 1 295 ? -36.867 13.490 39.486 1.00 94.00 295 MET A N 1
ATOM 2224 C CA . MET A 1 295 ? -35.984 13.180 40.601 1.00 94.00 295 MET A CA 1
ATOM 2225 C C . MET A 1 295 ? -35.969 11.671 40.805 1.00 94.00 295 MET A C 1
ATOM 2227 O O . MET A 1 295 ? -37.018 11.066 41.027 1.00 94.00 295 MET A O 1
ATOM 2231 N N . LEU A 1 296 ? -34.784 11.076 40.717 1.00 93.50 296 LEU A N 1
ATOM 2232 C CA . LEU A 1 296 ? -34.545 9.719 41.181 1.00 93.50 296 LEU A CA 1
ATOM 2233 C C . LEU A 1 296 ? -34.643 9.704 42.701 1.00 93.50 296 LEU A C 1
ATOM 2235 O O . LEU A 1 296 ? -34.248 10.671 43.349 1.00 93.50 296 LEU A O 1
ATOM 2239 N N . ARG A 1 297 ? -35.162 8.615 43.258 1.00 91.75 297 ARG A N 1
ATOM 2240 C CA . ARG A 1 297 ? -35.177 8.349 44.696 1.00 91.75 297 ARG A CA 1
ATOM 2241 C C . ARG A 1 297 ? -34.189 7.250 45.046 1.00 91.75 297 ARG A C 1
ATOM 2243 O O . ARG A 1 297 ? -33.840 6.436 44.194 1.00 91.75 297 ARG A O 1
ATOM 2250 N N . SER A 1 298 ? -33.808 7.173 46.317 1.00 88.44 298 SER A N 1
ATOM 2251 C CA . SER A 1 298 ? -33.026 6.038 46.809 1.00 88.44 298 SER A CA 1
ATOM 2252 C C . SER A 1 298 ? -33.753 4.717 46.510 1.00 88.44 298 SER A C 1
ATOM 2254 O O . SER A 1 298 ? -34.958 4.594 46.739 1.00 88.44 298 SER A O 1
ATOM 2256 N N . GLY A 1 299 ? -33.030 3.739 45.967 1.00 85.75 299 GLY A N 1
ATOM 2257 C CA . GLY A 1 299 ? -33.564 2.468 45.484 1.00 85.75 299 GLY A CA 1
ATOM 2258 C C . GLY A 1 299 ? -33.710 2.397 43.961 1.00 85.75 299 GLY A C 1
ATOM 2259 O O . GLY A 1 299 ? -32.991 3.050 43.207 1.00 85.75 299 GLY A O 1
ATOM 2260 N N . MET A 1 300 ? -34.605 1.527 43.495 1.00 88.56 300 MET A N 1
ATOM 2261 C CA . MET A 1 300 ? -34.858 1.317 42.067 1.00 88.56 300 MET A CA 1
ATOM 2262 C C . MET A 1 300 ? -35.822 2.371 41.521 1.00 88.56 300 MET A C 1
ATOM 2264 O O . MET A 1 300 ? -36.862 2.644 42.113 1.00 88.56 300 MET A O 1
ATOM 2268 N N . ASN A 1 301 ? -35.494 2.913 40.355 1.00 93.75 301 ASN A N 1
ATOM 2269 C CA . ASN A 1 301 ? -36.268 3.909 39.632 1.00 93.75 301 ASN A CA 1
ATOM 2270 C C . ASN A 1 301 ? -36.501 3.444 38.198 1.00 93.75 301 ASN A C 1
ATOM 2272 O O . ASN A 1 301 ? -35.652 2.778 37.597 1.00 93.75 301 ASN A O 1
ATOM 2276 N N . GLN A 1 302 ? -37.631 3.866 37.639 1.00 94.75 302 GLN A N 1
ATOM 2277 C CA . GLN A 1 302 ? -37.935 3.725 36.223 1.00 94.75 302 GLN A CA 1
ATOM 2278 C C . GLN A 1 302 ? -38.246 5.086 35.621 1.00 94.75 302 GLN A C 1
ATOM 2280 O O . GLN A 1 302 ? -39.187 5.759 36.040 1.00 94.75 302 GLN A O 1
ATOM 2285 N N . VAL A 1 303 ? -37.467 5.466 34.612 1.00 95.06 303 VAL A N 1
ATOM 2286 C CA . VAL A 1 303 ? -37.729 6.654 33.798 1.00 95.06 303 VAL A CA 1
ATOM 2287 C C . VAL A 1 303 ? -38.336 6.199 32.479 1.00 95.06 303 VAL A C 1
ATOM 2289 O O . VAL A 1 303 ? -37.747 5.383 31.770 1.00 95.06 303 VAL A O 1
ATOM 2292 N N . GLN A 1 304 ? -39.527 6.703 32.165 1.00 94.25 304 GLN A N 1
ATOM 2293 C CA . GLN A 1 304 ? -40.228 6.380 30.923 1.00 94.25 304 GLN A CA 1
ATOM 2294 C C . GLN A 1 304 ? -39.606 7.132 29.744 1.00 94.25 304 GLN A C 1
ATOM 2296 O O . GLN A 1 304 ? -39.324 8.329 29.836 1.00 94.25 304 GLN A O 1
ATOM 2301 N N . VAL A 1 305 ? -39.433 6.431 28.626 1.00 93.44 305 VAL A N 1
ATOM 2302 C CA . VAL A 1 305 ? -38.896 6.977 27.379 1.00 93.44 305 VAL A CA 1
ATOM 2303 C C . VAL A 1 305 ? -39.975 6.905 26.301 1.00 93.44 305 VAL A C 1
ATOM 2305 O O . VAL A 1 305 ? -40.377 5.805 25.910 1.00 93.44 305 VAL A O 1
ATOM 2308 N N . PRO A 1 306 ? -40.456 8.057 25.798 1.00 90.88 306 PRO A N 1
ATOM 2309 C CA . PRO A 1 306 ? -41.470 8.107 24.753 1.00 90.88 306 PRO A CA 1
ATOM 2310 C C . PRO A 1 306 ? -41.111 7.262 23.528 1.00 90.88 306 PRO A C 1
ATOM 2312 O O . PRO A 1 306 ? -39.943 7.139 23.153 1.00 90.88 306 PRO A O 1
ATOM 2315 N N . GLY A 1 307 ? -42.128 6.689 22.877 1.00 87.12 307 GLY A N 1
ATOM 2316 C CA . GLY A 1 307 ? -41.973 5.827 21.699 1.00 87.12 307 GLY A CA 1
ATOM 2317 C C . GLY A 1 307 ? -41.121 6.456 20.592 1.00 87.12 307 GLY A C 1
ATOM 2318 O O . GLY A 1 307 ? -40.230 5.799 20.065 1.00 87.12 307 GLY A O 1
ATOM 2319 N N . ASN A 1 308 ? -41.327 7.747 20.337 1.00 88.75 308 ASN A N 1
ATOM 2320 C CA . ASN A 1 308 ? -40.664 8.537 19.299 1.00 88.75 308 ASN A CA 1
ATOM 2321 C C . ASN A 1 308 ? -39.222 8.976 19.621 1.00 88.75 308 ASN A C 1
ATOM 2323 O O . ASN A 1 308 ? -38.553 9.504 18.738 1.00 88.75 308 ASN A O 1
ATOM 2327 N N . ALA A 1 309 ? -38.736 8.784 20.849 1.00 88.69 309 ALA A N 1
ATOM 2328 C CA . ALA A 1 309 ? -37.373 9.141 21.241 1.00 88.69 309 ALA A CA 1
ATOM 2329 C C . ALA A 1 309 ? -36.387 8.009 20.898 1.00 88.69 309 ALA A C 1
ATOM 2331 O O . ALA A 1 309 ? -35.923 7.308 21.794 1.00 88.69 309 ALA A O 1
ATOM 2332 N N . LEU A 1 310 ? -36.140 7.792 19.602 1.00 89.69 310 LEU A N 1
ATOM 2333 C CA . LEU A 1 310 ? -35.251 6.750 19.067 1.00 89.69 310 LEU A CA 1
ATOM 2334 C C . LEU A 1 310 ? -33.799 7.237 18.938 1.00 89.69 310 LEU A C 1
ATOM 2336 O O . LEU A 1 310 ? -33.537 8.435 18.830 1.00 89.69 310 LEU A O 1
ATOM 2340 N N . GLY A 1 311 ? -32.856 6.298 18.894 1.00 91.88 311 GLY A N 1
ATOM 2341 C CA . GLY A 1 311 ? -31.439 6.577 18.688 1.00 91.88 311 GLY A CA 1
ATOM 2342 C C . GLY A 1 311 ? -30.703 6.978 19.967 1.00 91.88 311 GLY A C 1
ATOM 2343 O O . GLY A 1 311 ? -30.920 6.407 21.037 1.00 91.88 311 GLY A O 1
ATOM 2344 N N . LEU A 1 312 ? -29.768 7.923 19.839 1.00 95.00 312 LEU A N 1
ATOM 2345 C CA . LEU A 1 312 ? -28.929 8.388 20.943 1.00 95.00 312 LEU A CA 1
ATOM 2346 C C . LEU A 1 312 ? -29.707 9.341 21.858 1.00 95.00 312 LEU A C 1
ATOM 2348 O O . LEU A 1 312 ? -30.219 10.365 21.407 1.00 95.00 312 LEU A O 1
ATOM 2352 N N . LEU A 1 313 ? -29.717 9.034 23.152 1.00 94.81 313 LEU A N 1
ATOM 2353 C CA . LEU A 1 313 ? -30.285 9.866 24.207 1.00 94.81 313 LEU A CA 1
ATOM 2354 C C . LEU A 1 313 ? -29.222 10.210 25.253 1.00 94.81 313 LEU A C 1
ATOM 2356 O O . LEU A 1 313 ? -28.282 9.446 25.493 1.00 94.81 313 LEU A O 1
ATOM 2360 N N . PHE A 1 314 ? -29.414 11.346 25.915 1.00 95.12 314 PHE A N 1
ATOM 2361 C CA . PHE A 1 314 ? -28.568 11.814 27.006 1.00 95.12 314 PHE A CA 1
ATOM 2362 C C . PHE A 1 314 ? -29.372 11.878 28.299 1.00 95.12 314 PHE A C 1
ATOM 2364 O O . PHE A 1 314 ? -30.375 12.585 28.374 1.00 95.12 314 PHE A O 1
ATOM 2371 N N . LEU A 1 315 ? -28.921 11.163 29.327 1.00 93.69 315 LEU A N 1
ATOM 2372 C CA . LEU A 1 315 ? -29.461 11.264 30.677 1.00 93.69 315 LEU A CA 1
ATOM 2373 C C . LEU A 1 315 ? -28.492 12.083 31.529 1.00 93.69 315 LEU A C 1
ATOM 2375 O O . LEU A 1 315 ? -27.451 11.584 31.953 1.00 93.69 315 LEU A O 1
ATOM 2379 N N . ARG A 1 316 ? -28.832 13.346 31.773 1.00 92.56 316 ARG A N 1
ATOM 2380 C CA . ARG A 1 316 ? -28.088 14.227 32.669 1.00 92.56 316 ARG A CA 1
ATOM 2381 C C . ARG A 1 316 ? -28.564 14.024 34.101 1.00 92.56 316 ARG A C 1
ATOM 2383 O O . ARG A 1 316 ? -29.763 14.053 34.363 1.00 92.56 316 ARG A O 1
ATOM 2390 N N . LEU A 1 317 ? -27.623 13.838 35.014 1.00 88.81 317 LEU A N 1
ATOM 2391 C CA . LEU A 1 317 ? -27.842 13.605 36.439 1.00 88.81 317 LEU A CA 1
ATOM 2392 C C . LEU A 1 317 ? -27.088 14.660 37.247 1.00 88.81 317 LEU A C 1
ATOM 2394 O O . LEU A 1 317 ? -26.082 15.203 36.784 1.00 88.81 317 LEU A O 1
ATOM 2398 N N . SER A 1 318 ? -27.584 14.967 38.442 1.00 82.69 318 SER A N 1
ATOM 2399 C CA . SER A 1 318 ? -26.948 15.915 39.354 1.00 82.69 318 SER A CA 1
ATOM 2400 C C . SER A 1 318 ? -27.083 15.464 40.809 1.00 82.69 318 SER A C 1
ATOM 2402 O O . SER A 1 318 ? -28.069 14.831 41.184 1.00 82.69 318 SER A O 1
ATOM 2404 N N . ASP A 1 319 ? -26.087 15.781 41.634 1.00 74.50 319 ASP A N 1
ATOM 2405 C CA . ASP A 1 319 ? -26.108 15.601 43.096 1.00 74.50 319 ASP A CA 1
ATOM 2406 C C . ASP A 1 319 ? -26.320 16.937 43.845 1.00 74.50 319 ASP A C 1
ATOM 2408 O O . ASP A 1 319 ? -26.214 17.002 45.068 1.00 74.50 319 ASP A O 1
ATOM 2412 N N . GLY A 1 320 ? -26.643 18.008 43.107 1.00 67.62 320 GLY A N 1
ATOM 2413 C CA . GLY A 1 320 ? -26.787 19.372 43.620 1.00 67.62 320 GLY A CA 1
ATOM 2414 C C . GLY A 1 320 ? -25.507 20.210 43.548 1.00 67.62 320 GLY A C 1
ATOM 2415 O O . GLY A 1 320 ? -25.603 21.435 43.566 1.00 67.62 320 GLY A O 1
ATOM 2416 N N . ILE A 1 321 ? -24.334 19.584 43.405 1.00 64.06 321 ILE A N 1
ATOM 2417 C CA . ILE A 1 321 ? -23.025 20.255 43.302 1.00 64.06 321 ILE A CA 1
ATOM 2418 C C . ILE A 1 321 ? -22.357 19.915 41.963 1.00 64.06 321 ILE A C 1
ATOM 2420 O O . ILE A 1 321 ? -21.864 20.794 41.261 1.00 64.06 321 ILE A O 1
ATOM 2424 N N . ASN A 1 322 ? -22.391 18.643 41.582 1.00 70.25 322 ASN A N 1
ATOM 2425 C CA . ASN A 1 322 ? -21.814 18.086 40.373 1.00 70.25 322 ASN A CA 1
ATOM 2426 C C . ASN A 1 322 ? -22.916 17.642 39.412 1.00 70.25 322 ASN A C 1
ATOM 2428 O O . ASN A 1 322 ? -23.972 17.157 39.822 1.00 70.25 322 ASN A O 1
ATOM 2432 N N . GLN A 1 323 ? -22.637 17.759 38.115 1.00 79.88 323 GLN A N 1
ATOM 2433 C CA . GLN A 1 323 ? -23.469 17.201 37.054 1.00 79.88 323 GLN A CA 1
ATOM 2434 C C . GLN A 1 323 ? -22.659 16.207 36.229 1.00 79.88 323 GLN A C 1
ATOM 2436 O O . GLN A 1 323 ? -21.486 16.442 35.938 1.00 79.88 323 GLN A O 1
ATOM 2441 N N . TRP A 1 324 ? -23.294 15.118 35.811 1.00 80.44 324 TRP A N 1
ATOM 2442 C CA . TRP A 1 324 ? -22.720 14.167 34.863 1.00 80.44 324 TRP A CA 1
ATOM 2443 C C . TRP A 1 324 ? -23.779 13.707 33.865 1.00 80.44 324 TRP A C 1
ATOM 2445 O O . TRP A 1 324 ? -24.959 14.041 33.980 1.00 80.44 324 TRP A O 1
ATOM 2455 N N . THR A 1 325 ? -23.361 13.017 32.808 1.00 85.75 325 THR A N 1
ATOM 2456 C CA . THR A 1 325 ? -24.262 12.610 31.727 1.00 85.75 325 THR A CA 1
ATOM 2457 C C . THR A 1 325 ? -23.943 11.203 31.267 1.00 85.75 325 THR A C 1
ATOM 2459 O O . THR A 1 325 ? -22.799 10.894 30.945 1.00 85.75 325 THR A O 1
ATOM 2462 N N . GLU A 1 326 ? -24.985 10.388 31.186 1.00 85.06 326 GLU A N 1
ATOM 2463 C CA . GLU A 1 326 ? -24.951 9.042 30.640 1.00 85.06 326 GLU A CA 1
ATOM 2464 C C . GLU A 1 326 ? -25.492 9.038 29.210 1.00 85.06 326 GLU A C 1
ATOM 2466 O O . GLU A 1 326 ? -26.452 9.746 28.887 1.00 85.06 326 GLU A O 1
ATOM 2471 N N . LYS A 1 327 ? -24.881 8.227 28.343 1.00 88.75 327 LYS A N 1
ATOM 2472 C CA . LYS A 1 327 ? -25.348 8.015 26.967 1.00 88.75 327 LYS A CA 1
ATOM 2473 C C . LYS A 1 327 ? -26.167 6.737 26.901 1.00 88.75 327 LYS A C 1
ATOM 2475 O O . LYS A 1 327 ? -25.697 5.681 27.321 1.00 88.75 327 LYS A O 1
ATOM 2480 N N . LEU A 1 328 ? -27.358 6.833 26.326 1.00 89.88 328 LEU A N 1
ATOM 2481 C CA . LEU A 1 328 ? -28.276 5.716 26.145 1.00 89.88 328 LEU A CA 1
ATOM 2482 C C . LEU A 1 328 ? -28.583 5.546 24.657 1.00 89.88 328 LEU A C 1
ATOM 2484 O O . LEU A 1 328 ? -28.650 6.525 23.918 1.00 89.88 328 LEU A O 1
ATOM 2488 N N . ILE A 1 329 ? -28.782 4.311 24.219 1.00 92.88 329 ILE A N 1
ATOM 2489 C CA . ILE A 1 329 ? -29.209 3.977 22.863 1.00 92.88 329 ILE A CA 1
ATOM 2490 C C . ILE A 1 329 ? -30.569 3.300 22.966 1.00 92.88 329 ILE A C 1
ATOM 2492 O O . ILE A 1 329 ? -30.703 2.268 23.625 1.00 92.88 329 ILE A O 1
ATOM 2496 N N . LYS A 1 330 ? -31.569 3.873 22.300 1.00 91.06 330 LYS A N 1
ATOM 2497 C CA . LYS A 1 330 ? -32.846 3.213 22.051 1.00 91.06 330 LYS A CA 1
ATOM 2498 C C . LYS A 1 330 ? -32.865 2.725 20.595 1.00 91.06 330 LYS A C 1
ATOM 2500 O O . 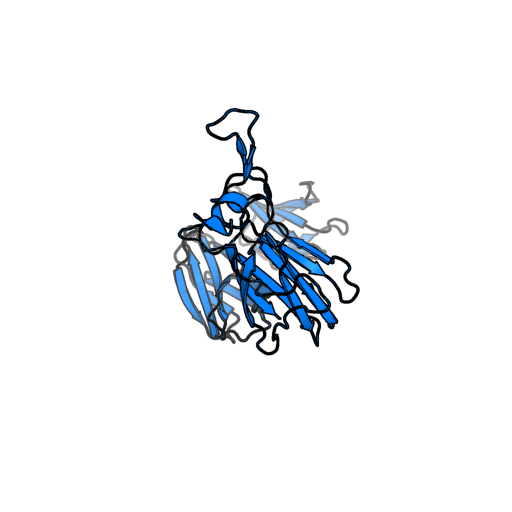LYS A 1 330 ? -32.838 3.585 19.712 1.00 91.06 330 LYS A O 1
ATOM 2505 N N . PRO A 1 331 ? -32.844 1.401 20.350 1.00 85.81 331 PRO A N 1
ATOM 2506 C CA . PRO A 1 331 ? -32.883 0.835 19.002 1.00 85.81 331 PRO A CA 1
ATOM 2507 C C . PRO A 1 331 ? -34.106 1.265 18.194 1.00 85.81 331 PRO A C 1
ATOM 2509 O O . PRO A 1 331 ? -35.179 1.474 18.813 1.00 85.81 331 PRO A O 1
#

Secondary structure (DSSP, 8-state):
-----EEEETTEEEEEEEHHHHHTSGGGT--PPPP-S-SSSTTPEEP--TTSEEEEEEEE-STT-EEEEEEEESS-EEEEEEEEE--SBTTTBT----EEEEEEETT--EEEEE--TT-SSEEEEEEE-SEEEEEEEEE--BTTB-STT--EEEEEEEEES---SEEEEEEEEEEETTEEEEEEEEEESS-EEEEEEEEESSSSS-EEEEEE-TT--EEEE--SSSEEEEEEEEEESSS--EEE---EEEE--TT-S-SEEES-SB-SSEEEEEESS-EEEEEEETT--EEEEEEE-SEEEEEE--TT--EEEEEEEE-SS-EEEEEEEE-

Solvent-accessible surface area (backbone atoms only — not comparable to full-atom values): 18169 Å² total; per-residue (Å²): 113,50,63,60,56,74,41,58,43,97,91,33,86,86,43,70,42,48,47,61,64,62,60,38,26,75,92,68,77,46,58,70,66,78,85,82,50,37,72,37,77,90,64,27,43,76,54,69,57,89,74,38,46,43,76,50,74,52,56,31,58,45,74,83,35,37,38,17,32,31,41,71,37,90,50,66,31,39,40,35,36,40,38,40,39,49,52,81,46,80,92,47,32,73,7,25,24,31,33,33,37,34,37,23,43,78,87,67,49,78,77,46,79,28,59,49,96,90,52,41,39,20,62,48,80,49,76,44,63,52,43,50,34,32,41,37,38,32,32,39,49,58,100,88,42,63,32,64,43,16,31,37,47,31,38,35,45,34,40,42,58,72,69,62,42,68,78,39,52,48,56,48,68,50,77,54,96,85,22,41,41,38,37,50,54,72,42,57,84,44,65,56,64,27,32,33,40,28,41,18,79,79,74,76,65,68,44,84,73,46,83,39,59,68,82,67,47,64,51,76,45,70,74,90,48,63,44,39,28,33,35,41,37,38,26,32,63,84,82,58,48,78,45,71,32,49,79,39,78,48,63,49,70,88,84,51,81,68,52,64,42,70,78,56,50,69,37,73,58,46,46,50,33,41,22,69,41,74,28,47,37,38,34,23,42,78,87,65,50,78,74,48,71,54,67,46,45,57,42,80,37,76,47,80,42,62,89,85,68,58,42,54,31,37,41,36,38,31,75,88,84,54,74,52,74,46,71,33,38,22,125

Foldseek 3Di:
DDFFDFADDPVDRPHTDGPQCVCQPVVVVHHWDDADADQDQVRAAEFDCPVQKGKDKGKQGFQVDKHKHKYFAQFKKWKKKKKFADADDPQRHRGQFQKKKWKAFPVRHTPDIFGDQSHSMTMDTDIDGGGMMMMMMHGADHPVGGSGGNIGMIMMIMGIRPFPQWDDWAKDWAADPQKIKIFIDTDGPFDWQWKWKWKDLVQPDTDTDDIGGPVDGIDIGRDPHQKMKIKMWTFGPPPRDIDIYDIDMYGRPPDDPQQKDWPDLEDEQKTKIAGQAKKKKFKAAPVRHTPDIDIDGHGIDIDGDDNPRAAWMWIWIDPPPDIDIDIHHYD

Mean predicted aligned error: 15.6 Å